Protein AF-A0A2E6HC69-F1 (afdb_monomer_lite)

Secondary structure (DSSP, 8-state):
--PPPSSS----GGGHHHHS-HHHHHHHHH-HHHHSTT-SPPPSSGGG--SS-GGGG-HHHHHHHHHHHHHTTTTSPPPTTTS-PPP-EE--SSS-EEEEEEETTTEEEEEEEE-TTSEEEEEETTTTEEEEEEES--EESHHHHS-SS-PPB--SSEEEEEPPPS-SEE---TTSPPP-S-EEEEEEEE-TT--EEEEEEETTEEEEEEEEEETTEEEEEEEEES--EEEEEEEEEES-EEEEGGGEEEETTS-EEE-TT-EEEEETTEEEEEEEEEE-SSSEEEEEEEEE-

Foldseek 3Di:
DPDADPDPGDDDCLCVLVPHDLVRQLVCLQPVCVVPPPDPRDRCQDVNWHPDCPPNRPSVVVSVVVSVCSVCVVPDDDPPPPDPPPFQFDAAAQFKDWDQAFAVQQGNRKTKIAHNQFWIWIHNQVQAGTFKIFGDTGWTCCQVPPDPPRDHTYGPGDLMDTFDTGHQKDDDDPQDPDDHDQKHWPAWDADPRRFIWTWIDGPPKTKTWGWDDDDQFIKIKMKIAADFDKMKGFTGKALDWDDDPQQWTQHPSRKIKRFNQWDWDDYPNIIIIMGMWGDDNDDMTMGMMTIHD

Sequence (293 aa):
GGHKSLGIQALDLASAPIRLRPEWFRDYLINPAAFRPGTRMPSFWPKDKAISPIFGRNTERQIDSLWVYLNELDQTRLPEGLEKKGGFELKPDKRPIVFRTFMEGAGTHAIAIGFPTGVHAAFDSEAVGWTTLWRSKFLDAESTWDDRFTPLTKPLGTDIIQLPAGPAVGRLQEGKPWPQGELQFQGYRLAKDGTPTLLYRHGKTDITDMLSPKDDGLWRRMEFSAGEGKLWVRLAVANEFLASEHGVWIGDNKLTLIAPTAHVRTLGGNAELVTPVELKATGNTVLEVKLSW

Radius of gyration: 28.58 Å; chains: 1; bounding box: 73×44×76 Å

Structure (mmCIF, N/CA/C/O backbone):
data_AF-A0A2E6HC69-F1
#
_entry.id   AF-A0A2E6HC69-F1
#
loop_
_atom_site.group_PDB
_atom_site.id
_atom_site.type_symbol
_atom_site.label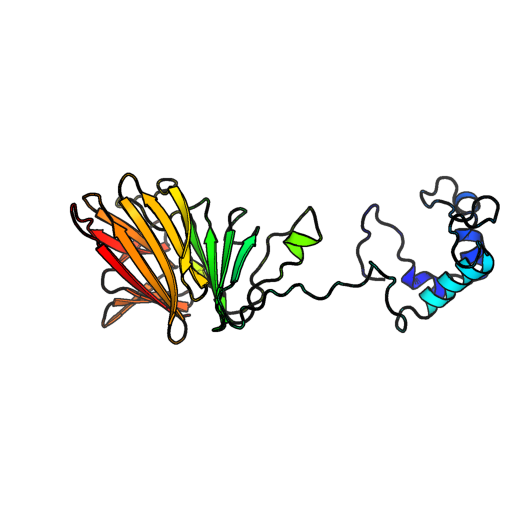_atom_id
_atom_site.label_alt_id
_atom_site.label_comp_id
_atom_site.label_asym_id
_atom_site.label_entity_id
_atom_site.label_seq_id
_atom_site.pdbx_PDB_ins_code
_atom_site.Cartn_x
_atom_site.Cartn_y
_atom_site.Cartn_z
_atom_site.occupancy
_atom_site.B_iso_or_equiv
_atom_site.auth_seq_id
_atom_site.auth_comp_id
_atom_site.auth_asym_id
_atom_site.auth_atom_id
_atom_site.pdbx_PDB_model_num
ATOM 1 N N . GLY A 1 1 ? 18.944 10.683 -31.521 1.00 57.25 1 GLY A N 1
ATOM 2 C CA . GLY A 1 1 ? 17.591 10.382 -31.985 1.00 57.25 1 GLY A CA 1
ATOM 3 C C . GLY A 1 1 ? 16.689 10.217 -30.792 1.00 57.25 1 GLY A C 1
ATOM 4 O O . GLY A 1 1 ? 16.411 9.095 -30.412 1.00 57.25 1 GLY A O 1
ATOM 5 N N . GLY A 1 2 ? 16.295 11.317 -30.146 1.00 67.81 2 GLY A N 1
ATOM 6 C CA . GLY A 1 2 ? 15.233 11.301 -29.124 1.00 67.81 2 GLY A CA 1
ATOM 7 C C . GLY A 1 2 ? 15.575 10.743 -27.730 1.00 67.81 2 GLY A C 1
ATOM 8 O O . GLY A 1 2 ? 14.758 10.885 -26.825 1.00 67.81 2 GLY A O 1
ATOM 9 N N . HIS A 1 3 ? 16.764 10.170 -27.509 1.00 66.88 3 HIS A N 1
ATOM 10 C CA . HIS A 1 3 ? 17.223 9.698 -26.192 1.00 66.88 3 HIS A CA 1
ATOM 11 C C . HIS A 1 3 ? 18.149 10.717 -25.510 1.00 66.88 3 HIS A C 1
ATOM 13 O O . HIS A 1 3 ? 18.979 11.350 -26.167 1.00 66.88 3 HIS A O 1
ATOM 19 N N . LYS A 1 4 ? 18.029 10.871 -24.182 1.00 63.50 4 LYS A N 1
ATOM 20 C CA . LYS A 1 4 ? 18.955 11.708 -23.403 1.00 63.50 4 LYS A CA 1
ATOM 21 C C . LYS A 1 4 ? 20.355 11.082 -23.395 1.00 63.50 4 LYS A C 1
ATOM 23 O O . LYS A 1 4 ? 20.494 9.871 -23.269 1.00 63.50 4 LYS A O 1
ATOM 28 N N . SER A 1 5 ? 21.382 11.924 -23.510 1.00 60.56 5 SER A N 1
ATOM 29 C CA . SER A 1 5 ? 22.780 11.512 -23.322 1.00 60.56 5 SER A CA 1
ATOM 30 C C . SER A 1 5 ? 22.980 10.982 -21.899 1.00 60.56 5 SER A C 1
ATOM 32 O O . SER A 1 5 ? 22.494 11.598 -20.953 1.00 60.56 5 SER A O 1
ATOM 34 N N . LEU A 1 6 ? 23.731 9.887 -21.742 1.00 58.69 6 LEU A N 1
ATOM 35 C CA . LEU A 1 6 ? 24.106 9.314 -20.437 1.00 58.69 6 LEU A CA 1
ATOM 36 C C . LEU A 1 6 ? 25.123 10.180 -19.663 1.00 58.69 6 LEU A C 1
ATOM 38 O O . LEU A 1 6 ? 25.489 9.862 -18.536 1.00 58.69 6 LEU A O 1
ATOM 42 N N . GLY A 1 7 ? 25.604 11.271 -20.261 1.00 63.59 7 GLY A N 1
ATOM 43 C CA . GLY A 1 7 ? 26.568 12.184 -19.656 1.00 63.59 7 GLY A CA 1
ATOM 44 C C . GLY A 1 7 ? 26.422 13.599 -20.204 1.00 63.59 7 GLY A C 1
ATOM 45 O O . GLY A 1 7 ? 25.317 14.125 -20.322 1.00 63.59 7 GLY A O 1
ATOM 46 N N . ILE A 1 8 ? 27.543 14.235 -20.558 1.00 63.66 8 ILE A N 1
ATOM 47 C CA . ILE A 1 8 ? 27.539 15.591 -21.122 1.00 63.66 8 ILE A CA 1
ATOM 48 C C . ILE A 1 8 ? 26.620 15.635 -22.352 1.00 63.66 8 ILE A C 1
ATOM 50 O O . ILE A 1 8 ? 26.657 14.753 -23.215 1.00 63.66 8 ILE A O 1
ATOM 54 N N . GLN A 1 9 ? 25.782 16.668 -22.419 1.00 64.00 9 GLN A N 1
ATOM 55 C CA . GLN A 1 9 ? 24.867 16.871 -23.532 1.00 64.00 9 GLN A CA 1
ATOM 56 C C . GLN A 1 9 ? 25.668 17.057 -24.827 1.00 64.00 9 GLN A C 1
ATOM 58 O O . GLN A 1 9 ? 26.480 17.975 -24.948 1.00 64.00 9 GLN A O 1
ATOM 63 N N . ALA A 1 10 ? 25.458 16.147 -25.773 1.00 68.62 10 ALA A N 1
ATOM 64 C CA . ALA A 1 10 ? 26.113 16.137 -27.072 1.00 68.62 10 ALA A CA 1
ATOM 65 C C . ALA A 1 10 ? 25.110 16.472 -28.183 1.00 68.62 10 ALA A C 1
ATOM 67 O O . ALA A 1 10 ? 23.898 16.515 -27.963 1.00 68.62 10 ALA A O 1
ATOM 68 N N . LEU A 1 11 ? 25.632 16.720 -29.384 1.00 75.94 11 LEU A N 1
ATOM 69 C CA . LEU A 1 11 ? 24.814 16.935 -30.570 1.00 75.94 11 LEU A CA 1
ATOM 70 C C . LEU A 1 11 ? 24.105 15.636 -30.974 1.00 75.94 11 LEU A C 1
ATOM 72 O O . LEU A 1 11 ? 24.722 14.572 -30.989 1.00 75.94 11 LEU A O 1
ATOM 76 N N . ASP A 1 12 ? 22.833 15.736 -31.355 1.00 81.56 12 ASP A N 1
ATOM 77 C CA . ASP A 1 12 ? 22.100 14.599 -31.903 1.00 81.56 12 ASP A CA 1
ATOM 78 C C . ASP A 1 12 ? 22.571 14.273 -33.333 1.00 81.56 12 ASP A C 1
ATOM 80 O O . ASP A 1 12 ? 22.281 15.003 -34.287 1.00 81.56 12 ASP A O 1
ATOM 84 N N . LEU A 1 13 ? 23.284 13.152 -33.476 1.00 85.31 13 LEU A N 1
ATOM 85 C CA . LEU A 1 13 ? 23.793 12.660 -34.758 1.00 85.31 13 LEU A CA 1
ATOM 86 C C . LEU A 1 13 ? 22.720 12.015 -35.647 1.00 85.31 13 LEU A C 1
ATOM 88 O O . LEU A 1 13 ? 22.992 11.791 -36.819 1.00 85.31 13 LEU A O 1
ATOM 92 N N . ALA A 1 14 ? 21.501 11.768 -35.156 1.00 84.81 14 ALA A N 1
ATOM 93 C CA . ALA A 1 14 ? 20.428 11.180 -35.969 1.00 84.81 14 ALA A CA 1
ATOM 94 C C . ALA A 1 14 ? 20.059 12.048 -37.184 1.00 84.81 14 ALA A C 1
ATOM 96 O O . ALA A 1 14 ? 19.648 11.541 -38.217 1.00 84.81 14 ALA A O 1
ATOM 97 N N . SER A 1 15 ? 20.252 13.365 -37.081 1.00 86.12 15 SER A N 1
ATOM 98 C CA . SER A 1 15 ? 20.013 14.298 -38.191 1.00 86.12 15 SER A CA 1
ATOM 99 C C . SER A 1 15 ? 21.235 14.517 -39.093 1.00 86.12 15 SER A C 1
ATOM 101 O O . SER A 1 15 ? 21.159 15.292 -40.047 1.00 86.12 15 SER A O 1
ATOM 103 N N . ALA A 1 16 ? 22.374 13.880 -38.795 1.00 89.88 16 ALA A N 1
ATOM 104 C CA . ALA A 1 16 ? 23.624 14.100 -39.516 1.00 89.88 16 ALA A CA 1
ATOM 105 C C . ALA A 1 16 ? 23.514 13.786 -41.019 1.00 89.88 16 ALA A C 1
ATOM 107 O O . ALA A 1 16 ? 23.928 14.649 -41.794 1.00 89.88 16 ALA A O 1
ATOM 108 N N . PRO A 1 17 ? 22.902 12.668 -41.464 1.00 89.94 17 PRO A N 1
ATOM 109 C CA . PRO A 1 17 ? 22.811 12.361 -42.894 1.00 89.94 17 PRO A CA 1
ATOM 110 C C . PRO A 1 17 ? 21.965 13.346 -43.703 1.00 89.94 17 PRO A C 1
ATOM 112 O O . PRO A 1 17 ? 22.211 13.554 -44.884 1.00 89.94 17 PRO A O 1
ATOM 115 N N . ILE A 1 18 ? 20.997 14.002 -43.058 1.00 88.69 18 ILE A N 1
ATOM 116 C CA . ILE A 1 18 ? 20.140 15.015 -43.692 1.00 88.69 18 ILE A CA 1
ATOM 117 C C . ILE A 1 18 ? 20.905 16.334 -43.879 1.00 88.69 18 ILE A C 1
ATOM 119 O O . ILE A 1 18 ? 20.622 17.114 -44.786 1.00 88.69 18 ILE A O 1
ATOM 123 N N . ARG A 1 19 ? 21.857 16.623 -42.987 1.00 89.88 19 ARG A N 1
ATOM 124 C CA . ARG A 1 19 ? 22.493 17.943 -42.868 1.00 89.88 19 ARG A CA 1
ATOM 125 C C . ARG A 1 19 ? 23.913 18.000 -43.408 1.00 89.88 19 ARG A C 1
ATOM 127 O O . ARG A 1 19 ? 24.415 19.093 -43.663 1.00 89.88 19 ARG A O 1
ATOM 134 N N . LEU A 1 20 ? 24.581 16.859 -43.493 1.00 92.56 20 LEU A N 1
ATOM 135 C CA . LEU A 1 20 ? 25.999 16.752 -43.797 1.00 92.56 20 LEU A CA 1
ATOM 136 C C . LEU A 1 20 ? 26.197 15.918 -45.057 1.00 92.56 20 LEU A C 1
ATOM 138 O O . LEU A 1 20 ? 25.374 15.080 -45.404 1.00 92.56 20 LEU A O 1
ATOM 142 N N . ARG A 1 21 ? 27.323 16.146 -45.730 1.00 93.50 21 ARG A N 1
ATOM 143 C CA . ARG A 1 21 ? 27.779 15.268 -46.808 1.00 93.50 21 ARG A CA 1
ATOM 144 C C . ARG A 1 21 ? 28.590 14.104 -46.217 1.00 93.50 21 ARG A C 1
ATOM 146 O O . ARG A 1 21 ? 29.287 14.346 -45.223 1.00 93.50 21 ARG A O 1
ATOM 153 N N . PRO A 1 22 ? 28.546 12.894 -46.805 1.00 92.69 22 PRO A N 1
ATOM 154 C CA . PRO A 1 22 ? 29.268 11.728 -46.290 1.00 92.69 22 PRO A CA 1
ATOM 155 C C . PRO A 1 22 ? 30.768 11.989 -46.087 1.00 92.69 22 PRO A C 1
ATOM 157 O O . PRO A 1 22 ? 31.336 11.612 -45.064 1.00 92.69 22 PRO A O 1
ATOM 160 N N . GLU A 1 23 ? 31.403 12.711 -47.014 1.00 93.44 23 GLU A N 1
ATOM 161 C CA . GLU A 1 23 ? 32.839 13.012 -46.964 1.00 93.44 23 GLU A CA 1
ATOM 162 C C . GLU A 1 23 ? 33.158 13.957 -45.802 1.00 93.44 23 GLU A C 1
ATOM 164 O O . GLU A 1 23 ? 34.114 13.751 -45.059 1.00 93.44 23 GLU A O 1
ATOM 169 N N . TRP A 1 24 ? 32.298 14.958 -45.585 1.00 92.81 24 TRP A N 1
ATOM 170 C CA . TRP A 1 24 ? 32.444 15.875 -44.456 1.00 92.81 24 TRP A CA 1
ATOM 171 C C . TRP A 1 24 ? 32.294 15.139 -43.123 1.00 92.81 24 TRP A C 1
ATOM 173 O O . TRP A 1 24 ? 33.052 15.391 -42.190 1.00 92.81 24 TRP A O 1
ATOM 183 N N . PHE A 1 25 ? 31.330 14.219 -43.028 1.00 92.50 25 PHE A N 1
ATOM 184 C CA . PHE A 1 25 ? 31.130 13.401 -41.835 1.00 92.50 25 PHE A CA 1
ATOM 185 C C . PHE A 1 25 ? 32.353 12.525 -41.542 1.00 92.50 25 PHE A C 1
ATOM 187 O O . PHE A 1 25 ? 32.832 12.518 -40.408 1.00 92.50 25 PHE A O 1
ATOM 194 N N . ARG A 1 26 ? 32.901 11.860 -42.567 1.00 92.44 26 ARG A N 1
ATOM 195 C CA . ARG A 1 26 ? 34.135 11.070 -42.473 1.00 92.44 26 ARG A CA 1
ATOM 196 C C . ARG A 1 26 ? 35.301 11.900 -41.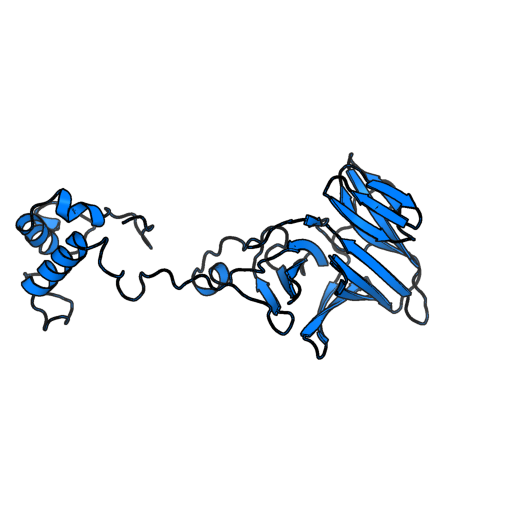950 1.00 92.44 26 ARG A C 1
ATOM 198 O O . ARG A 1 26 ? 35.893 11.545 -40.932 1.00 92.44 26 ARG A O 1
ATOM 205 N N . ASP A 1 27 ? 35.615 13.003 -42.619 1.00 91.75 27 ASP A N 1
ATOM 206 C CA . ASP A 1 27 ? 36.792 13.805 -42.284 1.00 91.75 27 ASP A CA 1
ATOM 207 C C . ASP A 1 27 ? 36.654 14.430 -40.888 1.00 91.75 27 ASP A C 1
ATOM 209 O O . ASP A 1 27 ? 37.617 14.469 -40.113 1.00 91.75 27 ASP A O 1
ATOM 213 N N . TYR A 1 28 ? 35.434 14.841 -40.520 1.00 90.62 28 TYR A N 1
ATOM 214 C CA . TYR A 1 28 ? 35.145 15.359 -39.189 1.00 90.62 28 TYR A CA 1
ATOM 215 C C . TYR A 1 28 ? 35.302 14.295 -38.094 1.00 90.62 28 TYR A C 1
ATOM 217 O O . TYR A 1 28 ? 35.863 14.605 -37.048 1.00 90.62 28 TYR A O 1
ATOM 225 N N . LEU A 1 29 ? 34.855 13.049 -38.306 1.00 90.38 29 LEU A N 1
ATOM 226 C CA . LEU A 1 29 ? 35.041 11.959 -37.334 1.00 90.38 29 LEU A CA 1
ATOM 227 C C . LEU A 1 29 ? 36.514 11.583 -37.139 1.00 90.38 29 LEU A C 1
ATOM 229 O O . LEU A 1 29 ? 36.927 11.262 -36.020 1.00 90.38 29 LEU A O 1
ATOM 233 N N . ILE A 1 30 ? 37.303 11.636 -38.213 1.00 91.62 30 ILE A N 1
ATOM 234 C CA . ILE A 1 30 ? 38.735 11.334 -38.180 1.00 91.62 30 ILE A CA 1
ATOM 235 C C . ILE A 1 30 ? 39.486 12.385 -37.361 1.00 91.62 30 ILE A C 1
ATOM 237 O O . ILE A 1 30 ? 40.248 12.036 -36.454 1.00 91.62 30 ILE A O 1
ATOM 241 N N . ASN A 1 31 ? 39.256 13.673 -37.629 1.00 90.56 31 ASN A N 1
ATOM 242 C CA . ASN A 1 31 ? 39.974 14.749 -36.950 1.00 90.56 31 ASN A CA 1
ATOM 243 C C . ASN A 1 31 ? 39.070 15.938 -36.576 1.00 90.56 31 ASN A C 1
ATOM 245 O O . ASN A 1 31 ? 39.182 17.015 -37.170 1.00 90.56 31 ASN A O 1
ATOM 249 N N . PRO A 1 32 ? 38.226 15.801 -35.534 1.00 90.06 32 PRO A N 1
ATOM 250 C CA . PRO A 1 32 ? 37.303 16.862 -35.131 1.00 90.06 32 PRO A CA 1
ATOM 251 C C . PRO A 1 32 ? 38.013 18.179 -34.778 1.00 90.06 32 PRO A C 1
ATOM 253 O O . PRO A 1 32 ? 37.508 19.265 -35.070 1.00 90.06 32 PRO A O 1
ATOM 256 N N . ALA A 1 33 ? 39.198 18.092 -34.163 1.00 89.50 33 ALA A N 1
ATOM 257 C CA . ALA A 1 33 ? 39.962 19.245 -33.691 1.00 89.50 33 ALA A CA 1
ATOM 258 C C . ALA A 1 33 ? 40.506 20.124 -34.830 1.00 89.50 33 ALA A C 1
ATOM 260 O O . ALA A 1 33 ? 40.660 21.327 -34.629 1.00 89.50 33 ALA A O 1
ATOM 261 N N . ALA A 1 34 ? 40.747 19.558 -36.020 1.00 89.62 34 ALA A N 1
ATOM 262 C CA . ALA A 1 34 ? 41.149 20.334 -37.195 1.00 89.62 34 ALA A CA 1
ATOM 263 C C . ALA A 1 34 ? 40.026 21.252 -37.702 1.00 89.62 34 ALA A C 1
ATOM 265 O O . ALA A 1 34 ? 40.294 22.358 -38.162 1.00 89.62 34 ALA A O 1
ATOM 266 N N . PHE A 1 35 ? 38.769 20.820 -37.580 1.00 88.94 35 PHE A N 1
ATOM 267 C CA . PHE A 1 35 ? 37.606 21.618 -37.976 1.00 88.94 35 PHE A CA 1
ATOM 268 C C . PHE A 1 35 ? 37.121 22.540 -36.855 1.00 88.94 35 PHE A C 1
ATOM 270 O O . PHE A 1 35 ? 36.573 23.610 -37.122 1.00 88.94 35 PHE A O 1
ATOM 277 N N . ARG A 1 36 ? 37.276 22.118 -35.594 1.00 87.31 36 ARG A N 1
ATOM 278 C CA . ARG A 1 36 ? 36.860 22.870 -34.403 1.00 87.31 36 ARG A CA 1
ATOM 279 C C . ARG A 1 36 ? 37.917 22.765 -33.298 1.00 87.31 36 ARG A C 1
ATOM 281 O O . ARG A 1 36 ? 37.809 21.887 -32.436 1.00 87.31 36 ARG A O 1
ATOM 288 N N . PRO A 1 37 ? 38.917 23.665 -33.283 1.00 89.75 37 PRO A N 1
ATOM 289 C CA . PRO A 1 37 ? 39.922 23.706 -32.226 1.00 89.75 37 PRO A CA 1
ATOM 290 C C . PRO A 1 37 ? 39.277 23.828 -30.837 1.00 89.75 37 PRO A C 1
ATOM 292 O O . PRO A 1 37 ? 38.374 24.637 -30.633 1.00 89.75 37 PRO A O 1
ATOM 295 N N . GLY A 1 38 ? 39.713 23.001 -29.881 1.00 85.44 38 GLY A N 1
ATOM 296 C CA . GLY A 1 38 ? 39.158 22.974 -28.519 1.00 85.44 38 GLY A CA 1
ATOM 297 C C . GLY A 1 38 ? 37.832 22.215 -28.365 1.00 85.44 38 GLY A C 1
ATOM 298 O O . GLY A 1 38 ? 37.228 22.251 -27.292 1.00 85.44 38 GLY A O 1
ATOM 299 N N . THR A 1 39 ? 37.366 21.515 -29.407 1.00 85.62 39 THR A N 1
ATOM 300 C CA . THR A 1 39 ? 36.193 20.637 -29.297 1.00 85.62 39 THR A CA 1
ATOM 301 C C . THR A 1 39 ? 36.406 19.538 -28.255 1.00 85.62 39 THR A C 1
ATOM 303 O O . THR A 1 39 ? 37.481 18.951 -28.148 1.00 85.62 39 THR A O 1
ATOM 306 N N . ARG A 1 40 ? 35.348 19.226 -27.498 1.00 83.75 40 ARG A N 1
ATOM 307 C CA . ARG A 1 40 ? 35.332 18.095 -26.554 1.00 83.75 40 ARG A CA 1
ATOM 308 C C . ARG A 1 40 ? 35.154 16.746 -27.246 1.00 83.75 40 ARG A C 1
ATOM 310 O O . ARG A 1 40 ? 35.274 15.719 -26.590 1.00 83.75 40 ARG A O 1
ATOM 317 N N . MET A 1 41 ? 34.817 16.743 -28.536 1.00 85.25 41 MET A N 1
ATOM 318 C CA . MET A 1 41 ? 34.658 15.513 -29.299 1.00 85.25 41 MET A CA 1
ATOM 319 C C . MET A 1 41 ? 36.029 14.858 -29.516 1.00 85.25 41 MET A C 1
ATOM 321 O O . MET A 1 41 ? 36.875 15.456 -30.185 1.00 85.25 41 MET A O 1
ATOM 325 N N . PRO A 1 42 ? 36.271 13.654 -28.971 1.00 83.81 42 PRO A N 1
ATOM 326 C CA . PRO A 1 42 ? 37.532 12.962 -29.177 1.00 83.81 42 PRO A CA 1
ATOM 327 C C . PRO A 1 42 ? 37.622 12.420 -30.609 1.00 83.81 42 PRO A C 1
ATOM 329 O O . PRO A 1 42 ? 36.609 12.113 -31.239 1.00 83.81 42 PRO A O 1
ATOM 332 N N . SER A 1 43 ? 38.847 12.254 -31.106 1.00 85.56 43 SER A N 1
ATOM 333 C CA . SER A 1 43 ? 39.094 11.447 -32.302 1.00 85.56 43 SER A CA 1
ATOM 334 C C . SER A 1 43 ? 3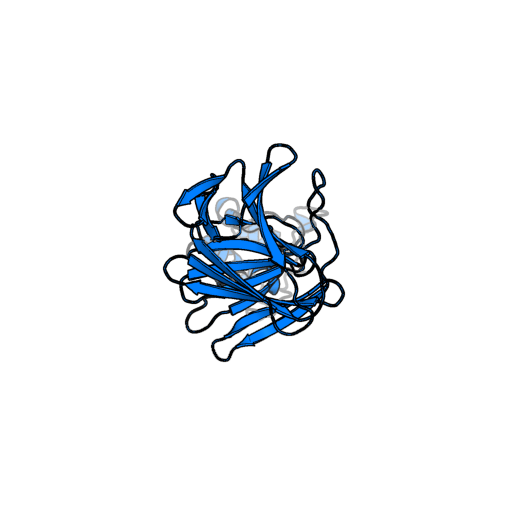9.161 9.972 -31.904 1.00 85.56 43 SER A C 1
ATOM 336 O O . SER A 1 43 ? 40.011 9.578 -31.104 1.00 85.56 43 SER A O 1
ATOM 338 N N . PHE A 1 44 ? 38.275 9.154 -32.476 1.00 87.25 44 PHE A N 1
ATOM 339 C CA . PHE A 1 44 ? 38.322 7.691 -32.350 1.00 87.25 44 PHE A CA 1
ATOM 340 C C . PHE A 1 44 ? 39.171 7.022 -33.449 1.00 87.25 44 PHE A C 1
ATOM 342 O O . PHE A 1 44 ? 39.368 5.803 -33.425 1.00 87.25 44 PHE A O 1
ATOM 349 N N . TRP A 1 45 ? 39.714 7.830 -34.369 1.00 91.75 45 TRP A N 1
ATOM 350 C CA . TRP A 1 45 ? 40.621 7.422 -35.445 1.00 91.75 45 TRP A CA 1
ATOM 351 C C . TRP A 1 45 ? 41.909 8.267 -35.453 1.00 91.75 45 TRP A C 1
ATOM 353 O O . TRP A 1 45 ? 42.224 8.909 -36.458 1.00 91.75 45 TRP A O 1
ATOM 363 N N . PRO A 1 46 ? 42.672 8.321 -34.344 1.00 83.56 46 PRO A N 1
ATOM 364 C CA . PRO A 1 46 ? 43.887 9.120 -34.280 1.00 83.56 46 PRO A CA 1
ATOM 365 C C . PRO A 1 46 ? 44.889 8.649 -35.340 1.00 83.56 46 PRO A C 1
ATOM 367 O O . PRO A 1 46 ? 45.156 7.453 -35.469 1.00 83.56 46 PRO A O 1
ATOM 370 N N . LYS A 1 47 ? 45.478 9.599 -36.080 1.00 82.44 47 LYS A N 1
ATOM 371 C CA . LYS A 1 47 ? 46.384 9.316 -37.212 1.00 82.44 47 LYS A CA 1
ATOM 372 C C . LYS A 1 47 ? 45.741 8.392 -38.263 1.00 82.44 47 LYS A C 1
ATOM 374 O O . LYS A 1 47 ? 46.389 7.456 -38.731 1.00 82.44 47 LYS A O 1
ATOM 379 N N . ASP A 1 48 ? 44.458 8.614 -38.551 1.00 80.31 48 ASP A N 1
ATOM 380 C CA . ASP A 1 48 ? 43.643 7.885 -39.536 1.00 80.31 48 ASP A CA 1
ATOM 381 C C . ASP A 1 48 ? 43.443 6.388 -39.234 1.00 80.31 48 ASP A C 1
ATOM 383 O O . ASP A 1 48 ? 43.040 5.606 -40.100 1.00 80.31 48 ASP A O 1
ATOM 387 N N . LYS A 1 49 ? 43.701 5.960 -37.990 1.00 84.94 49 LYS A N 1
ATOM 388 C CA . LYS A 1 49 ? 43.627 4.552 -37.576 1.00 84.94 49 LYS A CA 1
ATOM 389 C C . LYS A 1 49 ? 42.583 4.324 -36.500 1.00 84.94 49 LYS A C 1
ATOM 391 O O . LYS A 1 49 ? 42.661 4.902 -35.421 1.00 84.94 49 LYS A O 1
ATOM 396 N N . ALA A 1 50 ? 41.669 3.396 -36.763 1.00 89.12 50 ALA A N 1
ATOM 397 C CA . ALA A 1 50 ? 40.649 2.975 -35.815 1.00 89.12 50 ALA A CA 1
ATOM 398 C C . ALA A 1 50 ? 41.231 2.454 -34.491 1.00 89.12 50 ALA A C 1
ATOM 400 O O . ALA A 1 50 ? 42.026 1.502 -34.463 1.00 89.12 50 ALA A O 1
ATOM 401 N N . ILE A 1 51 ? 40.767 3.024 -33.373 1.00 89.06 51 ILE A N 1
ATOM 402 C CA . ILE A 1 51 ? 41.047 2.486 -32.033 1.00 89.06 51 ILE A CA 1
ATOM 403 C C . ILE A 1 51 ? 40.333 1.140 -31.845 1.00 89.06 51 ILE A C 1
ATOM 405 O O . ILE A 1 51 ? 40.934 0.199 -31.317 1.00 89.06 51 ILE A O 1
ATOM 409 N N . SER A 1 52 ? 39.085 1.036 -32.315 1.00 86.00 52 SER A N 1
ATOM 410 C CA . SER A 1 52 ? 38.257 -0.171 -32.211 1.00 86.00 52 SER A CA 1
ATOM 411 C C . SER A 1 52 ? 38.747 -1.292 -33.142 1.00 86.00 52 SER A C 1
ATOM 413 O O . SER A 1 52 ? 39.036 -1.018 -34.312 1.00 86.00 52 SER A O 1
ATOM 415 N N . PRO A 1 53 ? 38.807 -2.558 -32.677 1.00 89.75 53 PRO A N 1
ATOM 416 C CA . PRO A 1 53 ? 39.229 -3.697 -33.495 1.00 89.75 53 PRO A CA 1
ATOM 417 C C . PRO A 1 53 ? 38.172 -4.171 -34.508 1.00 89.75 53 PRO A C 1
ATOM 419 O O . PRO A 1 53 ? 38.486 -5.011 -35.351 1.00 89.75 53 PRO A O 1
ATOM 422 N N . ILE A 1 54 ? 36.939 -3.651 -34.449 1.00 87.44 54 ILE A N 1
ATOM 423 C CA . ILE A 1 54 ? 35.829 -4.029 -35.341 1.00 87.44 54 ILE A CA 1
ATOM 424 C C . ILE A 1 54 ? 36.246 -3.879 -36.816 1.00 87.44 54 ILE A C 1
ATOM 426 O O . ILE A 1 54 ? 37.017 -2.985 -37.165 1.00 87.44 54 ILE A O 1
ATOM 430 N N . PHE A 1 55 ? 35.787 -4.780 -37.689 1.00 89.62 55 PHE A N 1
ATOM 431 C CA . PHE A 1 55 ? 36.206 -4.842 -39.100 1.00 89.62 55 PHE A CA 1
ATOM 432 C C . PHE A 1 55 ? 37.732 -4.876 -39.305 1.00 89.62 55 PHE A C 1
ATOM 434 O O . PHE A 1 55 ? 38.242 -4.347 -40.291 1.00 89.62 55 PHE A O 1
ATOM 441 N N . GLY A 1 56 ? 38.484 -5.457 -38.363 1.00 89.31 56 GLY A N 1
ATOM 442 C CA . GLY A 1 56 ? 39.943 -5.535 -38.453 1.00 89.31 56 GLY A CA 1
ATOM 443 C C . GLY A 1 56 ? 40.631 -4.167 -38.419 1.00 89.31 56 GLY A C 1
ATOM 444 O O . GLY A 1 56 ? 41.661 -3.996 -39.063 1.00 89.31 56 GLY A O 1
ATOM 445 N N . ARG A 1 57 ? 40.062 -3.189 -37.695 1.00 88.44 57 ARG A N 1
ATOM 446 C CA . ARG A 1 57 ? 40.524 -1.784 -37.640 1.00 88.44 57 ARG A CA 1
ATOM 447 C C . ARG A 1 57 ? 40.443 -1.031 -38.976 1.00 88.44 57 ARG A C 1
ATOM 449 O O . ARG A 1 57 ? 41.159 -0.050 -39.171 1.00 88.44 57 ARG A O 1
ATOM 456 N N . ASN A 1 58 ? 39.583 -1.461 -39.897 1.00 92.00 58 ASN A N 1
ATOM 457 C CA . ASN A 1 58 ? 39.372 -0.743 -41.149 1.00 92.00 58 ASN A CA 1
ATOM 458 C C . ASN A 1 58 ? 38.597 0.566 -40.894 1.00 92.00 58 ASN A C 1
ATOM 460 O O . ASN A 1 58 ? 37.394 0.538 -40.636 1.00 92.00 58 ASN A O 1
ATOM 464 N N . THR A 1 59 ? 39.303 1.699 -40.957 1.00 90.06 59 THR A N 1
ATOM 465 C CA . THR A 1 59 ? 38.755 3.043 -40.709 1.00 90.06 59 THR A CA 1
ATOM 466 C C . THR A 1 59 ? 37.573 3.366 -41.621 1.00 90.06 59 THR A C 1
ATOM 468 O O . THR A 1 59 ? 36.524 3.768 -41.125 1.00 90.06 59 THR A O 1
ATOM 471 N N . GLU A 1 60 ? 37.717 3.149 -42.929 1.00 90.88 60 GLU A N 1
ATOM 472 C CA . GLU A 1 60 ? 36.681 3.480 -43.915 1.00 90.88 60 GLU A CA 1
ATOM 473 C C . GLU A 1 60 ? 35.415 2.668 -43.665 1.00 90.88 60 GLU A C 1
ATOM 475 O O . GLU A 1 60 ? 34.359 3.241 -43.430 1.00 90.88 60 GLU A O 1
ATOM 480 N N . ARG A 1 61 ? 35.534 1.341 -43.539 1.00 91.94 61 ARG A N 1
ATOM 481 C CA . ARG A 1 61 ? 34.380 0.473 -43.263 1.00 91.94 61 ARG A CA 1
ATOM 482 C C . ARG A 1 61 ? 33.678 0.808 -41.953 1.00 91.94 61 ARG A C 1
ATOM 484 O O . ARG A 1 61 ? 32.459 0.687 -41.883 1.00 91.94 61 ARG A O 1
ATOM 491 N N . GLN A 1 62 ? 34.413 1.194 -40.909 1.00 92.88 62 GLN A N 1
ATOM 492 C CA . GLN A 1 62 ? 33.801 1.600 -39.642 1.00 92.88 62 GLN A CA 1
ATOM 493 C C . GLN A 1 62 ? 32.990 2.891 -39.797 1.00 92.88 62 GLN A C 1
ATOM 495 O O . GLN A 1 62 ? 31.856 2.949 -39.328 1.00 92.88 62 GLN A O 1
ATOM 500 N N . ILE A 1 63 ? 33.554 3.903 -40.458 1.00 93.00 63 ILE A N 1
ATOM 501 C CA . ILE A 1 63 ? 32.885 5.189 -40.684 1.00 93.00 63 ILE A CA 1
ATOM 502 C C . ILE A 1 63 ? 31.685 5.019 -41.620 1.00 93.00 63 ILE A C 1
ATOM 504 O O . ILE A 1 63 ? 30.605 5.517 -41.310 1.00 93.00 63 ILE A O 1
ATOM 508 N N . ASP A 1 64 ? 31.842 4.261 -42.704 1.00 92.69 64 ASP A N 1
ATOM 509 C CA . ASP A 1 64 ? 30.762 3.961 -43.644 1.00 92.69 64 ASP A CA 1
ATOM 510 C C . ASP A 1 64 ? 29.628 3.203 -42.952 1.00 92.69 64 ASP A C 1
ATOM 512 O O . ASP A 1 64 ? 28.461 3.515 -43.162 1.00 92.69 64 ASP A O 1
ATOM 516 N N . SER A 1 65 ? 29.948 2.264 -42.053 1.00 90.62 65 SER A N 1
ATOM 517 C CA . SER A 1 65 ? 28.930 1.551 -41.270 1.00 90.62 65 SER A CA 1
ATOM 518 C C . SER A 1 65 ? 28.149 2.491 -40.351 1.00 90.62 65 SER A C 1
ATOM 520 O O . SER A 1 65 ? 26.936 2.348 -40.226 1.00 90.62 65 SER A O 1
ATOM 522 N N . LEU A 1 66 ? 28.813 3.474 -39.730 1.00 91.00 66 LEU A N 1
ATOM 523 C CA . LEU A 1 66 ? 28.132 4.508 -38.942 1.00 91.00 66 LEU A CA 1
ATOM 524 C C . LEU A 1 66 ? 27.250 5.392 -39.828 1.00 91.00 66 LEU A C 1
ATOM 526 O O . LEU A 1 66 ? 26.140 5.739 -39.431 1.00 91.00 66 LEU A O 1
ATOM 530 N N . TRP A 1 67 ? 27.727 5.747 -41.022 1.00 92.81 67 TRP A N 1
ATOM 531 C CA . TRP A 1 67 ? 26.967 6.544 -41.978 1.00 92.81 67 TRP A CA 1
ATOM 532 C C . TRP A 1 67 ? 25.712 5.812 -42.460 1.00 92.81 67 TRP A C 1
ATOM 534 O O . TRP A 1 67 ? 24.622 6.379 -42.406 1.00 92.81 67 TRP A O 1
ATOM 544 N N . VAL A 1 68 ? 25.844 4.551 -42.879 1.00 91.31 68 VAL A N 1
ATOM 545 C CA . VAL A 1 68 ? 24.721 3.695 -43.292 1.00 91.31 68 VAL A CA 1
ATOM 546 C C . VAL A 1 68 ? 23.731 3.529 -42.143 1.00 91.31 68 VAL A C 1
ATOM 548 O O . VAL A 1 68 ? 22.548 3.795 -42.324 1.00 91.31 68 VAL A O 1
ATOM 551 N N . TYR A 1 69 ? 24.216 3.215 -40.938 1.00 89.25 69 TYR A N 1
ATOM 552 C CA . TYR A 1 69 ? 23.369 3.084 -39.752 1.00 89.25 69 TYR A CA 1
ATOM 553 C C . TYR A 1 69 ? 22.546 4.352 -39.473 1.00 89.25 69 TYR A C 1
ATOM 555 O O . TYR A 1 69 ? 21.353 4.270 -39.203 1.00 89.25 69 TYR A O 1
ATOM 563 N N . LEU A 1 70 ? 23.152 5.542 -39.566 1.00 89.56 70 LEU A N 1
ATOM 564 C CA . LEU A 1 70 ? 22.422 6.796 -39.361 1.00 89.56 70 LEU A CA 1
ATOM 565 C C . LEU A 1 70 ? 21.427 7.098 -40.495 1.00 89.56 70 LEU A C 1
ATOM 567 O O . LEU A 1 70 ? 20.404 7.722 -40.228 1.00 89.56 70 LEU A O 1
ATOM 571 N N . ASN A 1 71 ? 21.706 6.689 -41.739 1.00 89.31 71 ASN A N 1
ATOM 572 C CA . ASN A 1 71 ? 20.770 6.844 -42.865 1.00 89.31 71 ASN A CA 1
ATOM 573 C C . ASN A 1 71 ? 19.556 5.918 -42.746 1.00 89.31 71 ASN A C 1
ATOM 575 O O . ASN A 1 71 ? 18.458 6.282 -43.155 1.00 89.31 71 ASN A O 1
ATOM 579 N N . GLU A 1 72 ? 19.753 4.734 -42.175 1.00 86.06 72 GLU A N 1
ATOM 580 C CA . GLU A 1 72 ? 18.721 3.712 -42.014 1.00 86.06 72 GLU A CA 1
ATOM 581 C C . GLU A 1 72 ? 18.176 3.672 -40.581 1.00 86.06 72 GLU A C 1
ATOM 583 O O . GLU A 1 72 ? 17.613 2.663 -40.160 1.00 86.06 72 GLU A O 1
ATOM 588 N N . LEU A 1 73 ? 18.336 4.751 -39.806 1.00 78.50 73 LEU A N 1
ATOM 589 C CA . LEU A 1 73 ? 18.045 4.763 -38.367 1.00 78.50 73 LEU A CA 1
ATOM 590 C C . LEU A 1 73 ? 16.593 4.362 -38.042 1.00 78.50 73 LEU A C 1
ATOM 592 O O . LEU A 1 73 ? 16.356 3.700 -37.037 1.00 78.50 73 LEU A O 1
ATOM 596 N N . ASP A 1 74 ? 15.633 4.710 -38.906 1.00 74.25 74 ASP A N 1
ATOM 597 C CA . ASP A 1 74 ? 14.211 4.363 -38.737 1.00 74.25 74 ASP A CA 1
ATOM 598 C C . ASP A 1 74 ? 13.896 2.894 -39.084 1.00 74.25 74 ASP A C 1
ATOM 600 O O . ASP A 1 74 ? 12.822 2.386 -38.764 1.00 74.25 74 ASP A O 1
ATOM 604 N N . GLN A 1 75 ? 14.822 2.208 -39.757 1.00 68.25 75 GLN A N 1
ATOM 605 C CA . GLN A 1 75 ? 14.677 0.835 -40.256 1.00 68.25 75 GLN A CA 1
ATOM 606 C C . GLN A 1 75 ? 15.658 -0.143 -39.595 1.00 68.25 75 GLN A C 1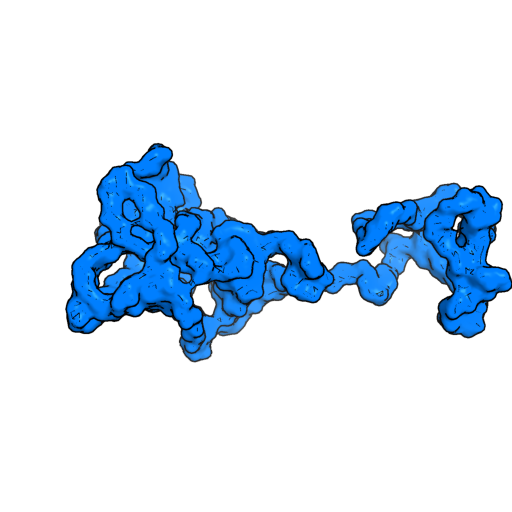
ATOM 608 O O . GLN A 1 75 ? 15.580 -1.351 -39.821 1.00 68.25 75 GLN A O 1
ATOM 613 N N . THR A 1 76 ? 16.570 0.359 -38.761 1.00 66.12 76 THR A N 1
ATOM 614 C CA . THR A 1 76 ? 17.601 -0.425 -38.084 1.00 66.12 76 THR A CA 1
ATOM 615 C C . THR A 1 76 ? 17.359 -0.466 -36.583 1.00 66.12 76 THR A C 1
ATOM 617 O O . THR A 1 76 ? 16.854 0.464 -35.958 1.00 66.12 76 THR A O 1
ATOM 620 N N . ARG A 1 77 ? 17.696 -1.608 -35.984 1.00 64.94 77 ARG A N 1
ATOM 621 C CA . ARG A 1 77 ? 17.594 -1.803 -34.539 1.00 64.94 77 ARG A CA 1
ATOM 622 C C . ARG A 1 77 ? 18.683 -0.980 -33.848 1.00 64.94 77 ARG A C 1
ATOM 624 O O . ARG A 1 77 ? 19.801 -0.901 -34.356 1.00 64.94 77 ARG A O 1
ATOM 631 N N . LEU A 1 78 ? 18.368 -0.396 -32.689 1.00 72.12 78 LEU A N 1
ATOM 632 C CA . LEU A 1 78 ? 19.377 0.283 -31.872 1.00 72.12 78 LEU A CA 1
ATOM 633 C C . LEU A 1 78 ? 20.523 -0.691 -31.526 1.00 72.12 78 LEU A C 1
ATOM 635 O O . LEU A 1 78 ? 20.272 -1.890 -31.396 1.00 72.12 78 LEU A O 1
ATOM 639 N N . PRO A 1 79 ? 21.771 -0.209 -31.364 1.00 71.88 79 PRO A N 1
ATOM 640 C CA . PRO A 1 79 ? 22.889 -1.055 -30.988 1.00 71.88 79 PRO A CA 1
ATOM 641 C C . PRO A 1 79 ? 22.623 -1.766 -29.666 1.00 71.88 79 PRO A C 1
ATOM 643 O O . PRO A 1 79 ? 21.922 -1.249 -28.789 1.00 71.88 79 PRO A O 1
ATOM 646 N N . GLU A 1 80 ? 23.246 -2.929 -29.505 1.00 60.72 80 GLU A N 1
ATOM 647 C CA . GLU A 1 80 ? 23.197 -3.686 -28.260 1.00 60.72 80 GLU A CA 1
ATOM 648 C C . GLU A 1 80 ? 23.567 -2.786 -27.064 1.00 60.72 80 GLU A C 1
ATOM 650 O O . GLU A 1 80 ? 24.574 -2.076 -27.084 1.00 60.72 80 GLU A O 1
ATOM 655 N N . GLY A 1 81 ? 22.709 -2.772 -26.039 1.00 60.22 81 GLY A N 1
ATOM 656 C CA . GLY A 1 81 ? 22.851 -1.913 -24.856 1.00 60.22 81 GLY A CA 1
ATOM 657 C C . GLY A 1 81 ? 22.208 -0.520 -24.951 1.00 60.22 81 GLY A C 1
ATOM 658 O O . GLY A 1 81 ? 22.129 0.154 -23.928 1.00 60.22 81 GLY A O 1
ATOM 659 N N . LEU A 1 82 ? 21.719 -0.093 -26.124 1.00 65.06 82 LEU A N 1
ATOM 660 C CA . LEU A 1 82 ? 20.948 1.153 -26.304 1.00 65.06 82 LEU A CA 1
ATOM 661 C C . LEU A 1 82 ? 19.448 0.927 -26.518 1.00 65.06 82 LEU A C 1
ATOM 663 O O . LEU A 1 82 ? 18.667 1.879 -26.525 1.00 65.06 82 LEU A O 1
ATOM 667 N N . GLU A 1 83 ? 19.029 -0.321 -26.688 1.00 58.44 83 GLU A N 1
ATOM 668 C CA . GLU A 1 83 ? 17.616 -0.674 -26.699 1.00 58.44 83 GLU A CA 1
ATOM 669 C C . GLU A 1 83 ? 16.982 -0.424 -25.330 1.00 58.44 83 GLU A C 1
ATOM 671 O O . GLU A 1 83 ? 17.580 -0.727 -24.295 1.00 58.44 83 GLU A O 1
ATOM 676 N N . LYS A 1 84 ? 15.731 0.059 -25.315 1.00 55.69 84 LYS A N 1
ATOM 677 C CA . LYS A 1 84 ? 14.897 -0.057 -24.116 1.00 55.69 84 LYS A CA 1
ATOM 678 C C . LYS A 1 84 ? 14.764 -1.546 -23.819 1.00 55.69 84 LYS A C 1
ATOM 680 O O . LYS A 1 84 ? 14.056 -2.250 -24.541 1.00 55.69 84 LYS A O 1
ATOM 685 N N . LYS A 1 85 ? 15.437 -2.031 -22.776 1.00 50.97 85 LYS A N 1
ATOM 686 C CA . LYS A 1 85 ? 15.070 -3.312 -22.172 1.00 50.97 85 LYS A CA 1
ATOM 687 C C . LYS A 1 85 ? 13.591 -3.152 -21.810 1.00 50.97 85 LYS A C 1
ATOM 689 O O . LYS A 1 85 ? 13.249 -2.192 -21.133 1.00 50.97 85 LYS A O 1
ATOM 694 N N . GLY A 1 86 ? 12.704 -3.953 -22.404 1.00 52.16 86 GLY A N 1
ATOM 695 C CA . GLY A 1 86 ? 11.256 -3.780 -22.235 1.00 52.16 86 GLY A CA 1
ATOM 696 C C . GLY A 1 86 ? 10.870 -3.649 -20.757 1.00 52.16 86 GLY A C 1
ATOM 697 O O . GLY A 1 86 ? 11.573 -4.192 -19.910 1.00 52.16 86 GLY A O 1
ATOM 698 N N . GLY A 1 87 ? 9.780 -2.926 -20.464 1.00 58.91 87 GLY A N 1
ATOM 699 C CA . GLY A 1 87 ? 9.371 -2.622 -19.086 1.00 58.91 87 GLY A CA 1
ATOM 700 C C . GLY A 1 87 ? 9.424 -3.862 -18.196 1.00 58.91 87 GLY A C 1
ATOM 701 O O . GLY A 1 87 ? 8.874 -4.912 -18.555 1.00 58.91 87 GLY A O 1
ATOM 702 N N . PHE A 1 88 ? 10.107 -3.759 -17.056 1.00 70.56 88 PHE A N 1
ATOM 703 C CA . PHE A 1 88 ? 10.240 -4.843 -16.086 1.00 70.56 88 PHE A CA 1
ATOM 704 C C . PHE A 1 88 ? 8.975 -4.901 -15.227 1.00 70.56 88 PHE A C 1
ATOM 706 O O . PHE A 1 88 ? 9.020 -4.845 -13.997 1.00 70.56 88 PHE A O 1
ATOM 713 N N . GLU A 1 89 ? 7.823 -4.998 -15.895 1.00 83.06 89 GLU A N 1
ATOM 714 C CA . GLU A 1 89 ? 6.525 -5.087 -15.248 1.00 83.06 89 GLU A CA 1
ATOM 715 C C . GLU A 1 89 ? 6.488 -6.347 -14.380 1.00 83.06 89 GLU A C 1
ATOM 717 O O . GLU A 1 89 ? 6.500 -7.482 -14.867 1.00 83.06 89 GLU A O 1
ATOM 722 N N . LEU A 1 90 ? 6.416 -6.138 -13.071 1.00 86.81 90 LEU A N 1
ATOM 723 C CA . LEU A 1 90 ? 6.163 -7.192 -12.111 1.00 86.81 90 LEU A CA 1
ATOM 724 C C . LEU A 1 90 ? 4.692 -7.579 -12.231 1.00 86.81 90 LEU A C 1
ATOM 726 O O . LEU A 1 90 ? 3.814 -6.781 -11.917 1.00 86.81 90 LEU A O 1
ATOM 730 N N . LYS A 1 91 ? 4.417 -8.807 -12.674 1.00 92.00 91 LYS A N 1
ATOM 731 C CA . LYS A 1 91 ? 3.054 -9.321 -12.869 1.00 92.00 91 LYS A CA 1
ATOM 732 C C . LYS A 1 91 ? 2.729 -10.387 -11.824 1.00 92.00 91 LYS A C 1
ATOM 734 O O . LYS A 1 91 ? 3.238 -11.506 -11.932 1.00 92.00 91 LYS A O 1
ATOM 739 N N . PRO A 1 92 ? 1.901 -10.079 -10.812 1.00 92.62 92 PRO A N 1
ATOM 740 C CA . PRO A 1 92 ? 1.362 -11.097 -9.923 1.00 92.62 92 PRO A CA 1
ATOM 741 C C . PRO A 1 92 ? 0.421 -12.006 -10.723 1.00 92.62 92 PRO A C 1
ATOM 743 O O . PRO A 1 92 ? -0.662 -11.583 -11.100 1.00 92.62 92 PRO A O 1
ATOM 746 N N . ASP A 1 93 ? 0.853 -13.228 -11.031 1.00 90.25 93 ASP A N 1
ATOM 747 C CA . ASP A 1 93 ? 0.053 -14.196 -11.802 1.00 90.25 93 ASP A CA 1
ATOM 748 C C . ASP A 1 93 ? -0.531 -15.278 -10.885 1.00 90.25 93 ASP A C 1
ATOM 750 O O . ASP A 1 93 ? -1.728 -15.339 -10.643 1.00 90.25 93 ASP A O 1
ATOM 754 N N . LYS A 1 94 ? 0.323 -16.110 -10.281 1.00 92.88 94 LYS A N 1
ATOM 755 C CA . LYS A 1 94 ? -0.135 -17.251 -9.460 1.00 92.88 94 LYS A CA 1
ATOM 756 C C . LYS A 1 94 ? -0.151 -16.987 -7.961 1.00 92.88 94 LYS A C 1
ATOM 758 O O . LYS A 1 94 ? -0.810 -17.704 -7.218 1.00 92.88 94 LYS A O 1
ATOM 763 N N . ARG A 1 95 ? 0.636 -16.016 -7.505 1.00 94.81 95 ARG A N 1
ATOM 764 C CA . ARG A 1 95 ? 0.828 -15.698 -6.088 1.00 94.81 95 ARG A CA 1
ATOM 765 C C . ARG A 1 95 ? 1.099 -14.209 -5.912 1.00 94.81 95 ARG A C 1
ATOM 767 O O . ARG A 1 95 ? 1.575 -13.585 -6.866 1.00 94.81 95 ARG A O 1
ATOM 774 N N . PRO A 1 96 ? 0.855 -13.650 -4.717 1.00 97.69 96 PRO A N 1
ATOM 775 C CA . PRO A 1 96 ? 1.218 -12.276 -4.435 1.00 97.69 96 PRO A CA 1
ATOM 776 C C . PRO A 1 96 ? 2.719 -12.031 -4.625 1.00 97.69 96 PRO A C 1
ATOM 778 O O . PRO A 1 96 ? 3.553 -12.893 -4.328 1.00 97.69 96 PRO A O 1
ATOM 781 N N . ILE A 1 97 ? 3.060 -10.842 -5.114 1.00 97.25 97 ILE A N 1
ATOM 782 C CA . ILE A 1 97 ? 4.430 -10.330 -5.161 1.00 97.25 97 ILE A CA 1
ATOM 783 C C . ILE A 1 97 ? 4.585 -9.317 -4.033 1.00 97.25 97 ILE A C 1
ATOM 785 O O . ILE A 1 97 ? 3.784 -8.395 -3.919 1.00 97.25 97 ILE A O 1
ATOM 789 N N . VAL A 1 98 ? 5.641 -9.466 -3.235 1.00 97.56 98 VAL A N 1
ATOM 790 C CA . VAL A 1 98 ? 6.088 -8.449 -2.277 1.00 97.56 98 VAL A CA 1
ATOM 791 C C . VAL A 1 98 ? 7.352 -7.812 -2.836 1.00 97.56 98 VAL A C 1
ATOM 793 O O . VAL A 1 98 ? 8.361 -8.496 -3.008 1.00 97.56 98 VAL A O 1
ATOM 796 N N . PHE A 1 99 ? 7.300 -6.516 -3.129 1.00 94.69 99 PHE A N 1
ATOM 797 C CA . PHE A 1 99 ? 8.398 -5.774 -3.738 1.00 94.69 99 PHE A CA 1
ATOM 798 C C . PHE A 1 99 ? 8.809 -4.589 -2.862 1.00 94.69 99 PHE A C 1
ATOM 800 O O . PHE A 1 99 ? 7.993 -3.736 -2.515 1.00 94.69 99 PHE A O 1
ATOM 807 N N . ARG A 1 100 ? 10.089 -4.558 -2.477 1.00 92.06 100 ARG A N 1
ATOM 808 C CA . ARG A 1 100 ? 10.704 -3.460 -1.721 1.00 92.06 100 ARG A CA 1
ATOM 809 C C . ARG A 1 100 ? 11.282 -2.458 -2.713 1.00 92.06 100 ARG A C 1
ATOM 811 O O . ARG A 1 100 ? 12.094 -2.846 -3.546 1.00 92.06 100 ARG A O 1
ATOM 818 N N . THR A 1 101 ? 10.865 -1.202 -2.620 1.00 87.88 101 THR A N 1
ATOM 819 C CA . THR A 1 101 ? 11.244 -0.145 -3.572 1.00 87.88 101 THR A CA 1
ATOM 820 C C . THR A 1 101 ? 11.154 1.228 -2.912 1.00 87.88 101 THR A C 1
ATOM 822 O O . THR A 1 101 ? 10.676 1.358 -1.786 1.00 87.88 101 THR A O 1
ATOM 825 N N . PHE A 1 102 ? 11.571 2.263 -3.634 1.00 90.00 102 PHE A N 1
ATOM 826 C CA . PHE A 1 102 ? 11.171 3.638 -3.356 1.00 90.00 102 PHE A CA 1
ATOM 827 C C . PHE A 1 102 ? 9.918 3.950 -4.172 1.00 90.00 102 PHE A C 1
ATOM 829 O O . PHE A 1 102 ? 9.885 3.659 -5.369 1.00 90.00 102 PHE A O 1
ATOM 836 N N . MET A 1 103 ? 8.875 4.486 -3.542 1.00 90.69 103 MET A N 1
ATOM 837 C CA . MET A 1 103 ? 7.573 4.672 -4.184 1.00 90.69 103 MET A CA 1
ATOM 838 C C . MET A 1 103 ? 6.935 6.001 -3.788 1.00 90.69 103 MET A C 1
ATOM 840 O O . MET A 1 103 ? 6.974 6.418 -2.630 1.00 90.69 103 MET A O 1
ATOM 844 N N . GLU A 1 104 ? 6.328 6.676 -4.761 1.00 90.00 104 GLU A N 1
ATOM 845 C CA . GLU A 1 104 ? 5.578 7.906 -4.513 1.00 90.00 104 GLU A CA 1
ATOM 846 C C . GLU A 1 104 ? 4.383 7.600 -3.598 1.00 90.00 104 GLU A C 1
ATOM 848 O O . GLU A 1 104 ? 3.661 6.630 -3.814 1.00 90.00 104 GLU A O 1
ATOM 853 N N . GLY A 1 105 ? 4.206 8.392 -2.539 1.00 88.19 105 GLY A N 1
ATOM 854 C CA . GLY A 1 105 ? 3.175 8.166 -1.519 1.00 88.19 105 GLY A CA 1
ATOM 855 C C . GLY A 1 105 ? 3.549 7.160 -0.420 1.00 88.19 105 GLY A C 1
ATOM 856 O O . GLY A 1 105 ? 2.978 7.239 0.660 1.00 88.19 105 GLY A O 1
ATOM 857 N N . ALA A 1 106 ? 4.528 6.271 -0.638 1.00 93.38 106 ALA A N 1
ATOM 858 C CA . ALA A 1 106 ? 4.968 5.267 0.348 1.00 93.38 106 ALA A CA 1
ATOM 859 C C . ALA A 1 106 ? 6.430 5.426 0.825 1.00 93.38 106 ALA A C 1
ATOM 861 O O . ALA A 1 106 ? 6.888 4.665 1.675 1.00 93.38 106 ALA A O 1
ATOM 862 N N . GLY A 1 107 ? 7.168 6.392 0.271 1.00 91.44 107 GLY A N 1
ATOM 863 C CA . GLY A 1 107 ? 8.519 6.747 0.705 1.00 91.44 107 GLY A CA 1
ATOM 864 C C . GLY A 1 107 ? 9.614 5.785 0.231 1.00 91.44 107 GLY A C 1
ATOM 865 O O . GLY A 1 107 ? 9.441 5.004 -0.708 1.00 91.44 107 GLY A O 1
ATOM 866 N N . THR A 1 108 ? 10.782 5.868 0.870 1.00 91.56 108 THR A N 1
ATOM 867 C CA . THR A 1 108 ? 11.965 5.036 0.572 1.00 91.56 108 THR A CA 1
ATOM 868 C C . THR A 1 108 ? 11.930 3.668 1.259 1.00 91.56 108 THR A C 1
ATOM 870 O O . THR A 1 108 ? 12.729 2.788 0.948 1.00 91.56 108 THR A O 1
ATOM 873 N N . HIS A 1 109 ? 10.983 3.460 2.171 1.00 94.38 109 HIS A N 1
ATOM 874 C CA . HIS A 1 109 ? 10.791 2.213 2.908 1.00 94.38 109 HIS A CA 1
ATOM 875 C C . HIS A 1 109 ? 9.518 1.483 2.461 1.00 94.38 109 HIS A C 1
ATOM 877 O O . HIS A 1 109 ? 8.886 0.770 3.251 1.00 94.38 109 HIS A O 1
ATOM 883 N N . ALA A 1 110 ? 9.145 1.648 1.189 1.00 96.12 110 ALA A N 1
ATOM 884 C CA . ALA A 1 110 ? 7.908 1.115 0.652 1.00 96.12 110 ALA A CA 1
ATOM 885 C C . ALA A 1 110 ? 7.950 -0.413 0.495 1.00 96.12 110 ALA A C 1
ATOM 887 O O . ALA A 1 110 ? 8.932 -1.015 0.042 1.00 96.12 110 ALA A O 1
ATOM 888 N N . ILE A 1 111 ? 6.831 -1.039 0.845 1.00 97.81 111 ILE A N 1
ATOM 889 C CA . ILE A 1 111 ? 6.500 -2.433 0.569 1.00 97.81 111 ILE A CA 1
ATOM 890 C C . ILE A 1 111 ? 5.284 -2.423 -0.343 1.00 97.81 111 ILE A C 1
ATOM 892 O O . ILE A 1 111 ? 4.161 -2.218 0.113 1.00 97.81 111 ILE A O 1
ATOM 896 N N . ALA A 1 112 ? 5.502 -2.646 -1.630 1.00 97.88 112 ALA A N 1
ATOM 897 C CA . ALA A 1 112 ? 4.417 -2.833 -2.572 1.00 97.88 112 ALA A CA 1
ATOM 898 C C . ALA A 1 112 ? 4.000 -4.305 -2.584 1.00 97.88 112 ALA A C 1
ATOM 900 O O . ALA A 1 112 ? 4.841 -5.205 -2.665 1.00 97.88 112 ALA A O 1
ATOM 901 N N . ILE A 1 113 ? 2.699 -4.551 -2.504 1.00 98.44 113 ILE A N 1
ATOM 902 C CA . ILE A 1 113 ? 2.100 -5.880 -2.491 1.00 98.44 113 ILE A CA 1
ATOM 903 C C . ILE A 1 113 ? 1.131 -5.968 -3.661 1.00 98.44 113 ILE A C 1
ATOM 905 O O . ILE A 1 113 ? 0.108 -5.281 -3.704 1.00 98.44 113 ILE A O 1
ATOM 909 N N . GLY A 1 114 ? 1.476 -6.819 -4.621 1.00 97.75 114 GLY A N 1
ATOM 910 C CA . GLY A 1 114 ? 0.682 -7.053 -5.814 1.00 97.75 114 GLY A CA 1
ATOM 911 C C . GLY A 1 114 ? -0.033 -8.390 -5.728 1.00 97.75 114 GLY A C 1
ATOM 912 O O . GLY A 1 114 ? 0.634 -9.416 -5.628 1.00 97.75 114 GLY A O 1
ATOM 913 N N . PHE A 1 115 ? -1.365 -8.403 -5.785 1.00 97.69 115 PHE A N 1
ATOM 914 C CA . PHE A 1 115 ? -2.165 -9.629 -5.801 1.00 97.69 115 PHE A CA 1
ATOM 915 C C . PHE A 1 115 ? -2.572 -10.057 -7.225 1.00 97.69 115 PHE A C 1
ATOM 917 O O . PHE A 1 115 ? -2.868 -9.190 -8.048 1.00 97.69 115 PHE A O 1
ATOM 924 N N . PRO A 1 116 ? -2.670 -11.374 -7.508 1.00 95.69 116 PRO A N 1
ATOM 925 C CA . PRO A 1 116 ? -3.159 -11.913 -8.785 1.00 95.69 116 PRO A CA 1
ATOM 926 C C . PRO A 1 116 ? -4.518 -11.411 -9.269 1.00 95.69 116 PRO A C 1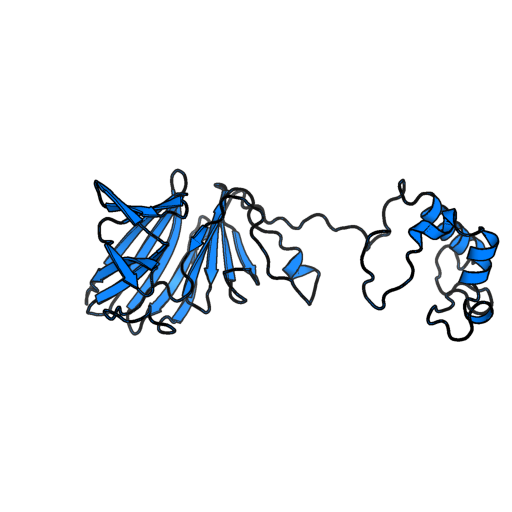
ATOM 928 O O . PRO A 1 116 ? -4.801 -11.395 -10.460 1.00 95.69 116 PRO A O 1
ATOM 931 N N . THR A 1 117 ? -5.374 -10.993 -8.342 1.00 95.00 117 THR A N 1
ATOM 932 C CA . THR A 1 117 ? -6.711 -10.464 -8.629 1.00 95.00 117 THR A CA 1
ATOM 933 C C . THR A 1 117 ? -6.693 -9.051 -9.217 1.00 95.00 117 THR A C 1
ATOM 935 O O . THR A 1 117 ? -7.753 -8.508 -9.512 1.00 95.00 117 THR A O 1
ATOM 938 N N . GLY A 1 118 ? -5.517 -8.428 -9.367 1.00 94.50 118 GLY A N 1
ATOM 939 C CA . GLY A 1 118 ? -5.386 -7.082 -9.928 1.00 94.50 118 GLY A CA 1
ATOM 940 C C . GLY A 1 118 ? -5.782 -5.963 -8.964 1.00 94.50 118 GLY A C 1
ATOM 941 O O . GLY A 1 118 ? -6.004 -4.844 -9.408 1.00 94.50 118 GLY A O 1
ATOM 942 N N . VAL A 1 119 ? -5.885 -6.241 -7.660 1.00 97.06 119 VAL A N 1
ATOM 943 C CA . VAL A 1 119 ? -5.925 -5.220 -6.598 1.00 97.06 119 VAL A CA 1
ATOM 944 C C . VAL A 1 119 ? -4.586 -5.213 -5.881 1.00 97.06 119 VAL A C 1
ATOM 946 O O . VAL A 1 119 ? -3.994 -6.268 -5.657 1.00 97.06 119 VAL A O 1
ATOM 949 N N . HIS A 1 120 ? -4.059 -4.040 -5.567 1.00 97.81 120 HIS A N 1
ATOM 950 C CA . HIS A 1 120 ? -2.694 -3.870 -5.080 1.00 97.81 120 HIS A CA 1
ATOM 951 C C . HIS A 1 120 ? -2.653 -2.841 -3.952 1.00 97.81 120 HIS A C 1
ATOM 953 O O . HIS A 1 120 ? -3.538 -1.990 -3.850 1.00 97.81 120 HIS A O 1
ATOM 959 N N . ALA A 1 121 ? -1.635 -2.934 -3.099 1.00 98.12 121 ALA A N 1
ATOM 960 C CA . ALA A 1 121 ? -1.463 -2.032 -1.968 1.00 98.12 121 ALA A CA 1
ATOM 961 C C . ALA A 1 121 ? 0.013 -1.709 -1.712 1.00 98.12 121 ALA A C 1
ATOM 963 O O . ALA A 1 121 ? 0.897 -2.513 -2.004 1.00 98.12 121 ALA A O 1
ATOM 964 N N . ALA A 1 122 ? 0.276 -0.542 -1.132 1.00 98.25 122 ALA A N 1
ATOM 965 C CA . ALA A 1 122 ? 1.593 -0.112 -0.687 1.00 98.25 122 ALA A CA 1
ATOM 966 C C . ALA A 1 122 ? 1.566 0.204 0.807 1.00 98.25 122 ALA A C 1
ATOM 968 O O . ALA A 1 122 ? 0.599 0.769 1.324 1.00 98.25 122 ALA A O 1
ATOM 969 N N . PHE A 1 123 ? 2.641 -0.175 1.486 1.00 98.44 123 PHE A N 1
ATOM 970 C CA . PHE A 1 123 ? 2.858 0.071 2.903 1.00 98.44 123 PHE A CA 1
ATOM 971 C C . PHE A 1 123 ? 4.173 0.812 3.107 1.00 98.44 123 PHE A C 1
ATOM 973 O O . PHE A 1 123 ? 5.209 0.384 2.599 1.00 98.44 123 PHE A O 1
ATOM 980 N N . ASP A 1 124 ? 4.141 1.886 3.881 1.00 97.62 124 ASP A N 1
ATOM 981 C CA . ASP A 1 124 ? 5.334 2.576 4.351 1.00 97.62 124 ASP A CA 1
ATOM 982 C C . ASP A 1 124 ? 5.803 1.905 5.648 1.00 97.62 124 ASP A C 1
ATOM 984 O O . ASP A 1 124 ? 5.112 1.949 6.668 1.00 97.62 124 ASP A O 1
ATOM 988 N N . SER A 1 125 ? 6.968 1.250 5.611 1.00 97.38 125 SER A N 1
ATOM 989 C CA . SER A 1 125 ? 7.518 0.571 6.793 1.00 97.38 125 SER A CA 1
ATOM 990 C C . SER A 1 125 ? 8.299 1.465 7.754 1.00 97.38 125 SER A C 1
ATOM 992 O O . SER A 1 125 ? 8.628 1.008 8.846 1.00 97.38 125 SER A O 1
ATOM 994 N N . GLU A 1 126 ? 8.547 2.723 7.391 1.00 96.06 126 GLU A N 1
ATOM 995 C CA . GLU A 1 126 ? 9.109 3.742 8.278 1.00 96.06 126 GLU A CA 1
ATOM 996 C C . GLU A 1 126 ? 7.997 4.426 9.078 1.00 96.06 126 GLU A C 1
ATOM 998 O O . GLU A 1 126 ? 8.056 4.471 10.306 1.00 96.06 126 GLU A O 1
ATOM 1003 N N . ALA A 1 127 ? 6.939 4.878 8.400 1.00 95.88 127 ALA A N 1
ATOM 1004 C CA . ALA A 1 127 ? 5.767 5.453 9.060 1.00 95.88 127 ALA A CA 1
ATOM 1005 C C . ALA A 1 127 ? 4.846 4.391 9.690 1.00 95.88 127 ALA A C 1
ATOM 1007 O O . ALA A 1 127 ? 4.075 4.704 10.595 1.00 95.88 127 ALA A O 1
ATOM 1008 N N . VAL A 1 128 ? 4.951 3.135 9.241 1.00 97.94 128 VAL A N 1
ATOM 1009 C CA . VAL A 1 128 ? 4.164 1.970 9.677 1.00 97.94 128 VAL A CA 1
ATOM 1010 C C . VAL A 1 128 ? 2.669 2.124 9.371 1.00 97.94 128 VAL A C 1
ATOM 1012 O O . VAL A 1 128 ? 1.810 2.056 10.256 1.00 97.94 128 VAL A O 1
ATOM 1015 N N . GLY A 1 129 ? 2.345 2.319 8.091 1.00 97.12 129 GLY A N 1
ATOM 1016 C CA . GLY A 1 129 ? 0.967 2.473 7.624 1.00 97.12 129 GLY A CA 1
ATOM 1017 C C . GLY A 1 129 ? 0.765 2.130 6.150 1.00 97.12 129 GLY A C 1
ATOM 1018 O O . GLY A 1 129 ? 1.688 2.198 5.341 1.00 97.12 129 GLY A O 1
ATOM 1019 N N . TRP A 1 130 ? -0.464 1.743 5.800 1.00 97.94 130 TRP A N 1
ATOM 1020 C CA . TRP A 1 130 ? -0.884 1.579 4.406 1.00 97.94 130 TRP A CA 1
ATOM 1021 C C . TRP A 1 130 ? -1.068 2.950 3.763 1.00 97.94 130 TRP A C 1
ATOM 1023 O O . TRP A 1 130 ? -1.709 3.815 4.355 1.00 97.94 130 TRP A O 1
ATOM 1033 N N . THR A 1 131 ? -0.542 3.138 2.556 1.00 97.25 131 THR A N 1
ATOM 1034 C CA . THR A 1 131 ? -0.462 4.465 1.928 1.00 97.25 131 THR A CA 1
ATOM 1035 C C . THR A 1 131 ? -1.203 4.561 0.608 1.00 97.25 131 THR A C 1
ATOM 1037 O O . THR A 1 131 ? -1.795 5.593 0.316 1.00 97.25 131 THR A O 1
ATOM 1040 N N . THR A 1 132 ? -1.219 3.499 -0.192 1.00 97.56 132 THR A N 1
ATOM 1041 C CA . THR A 1 132 ? -1.803 3.556 -1.536 1.00 97.56 132 THR A CA 1
ATOM 1042 C C . THR A 1 132 ? -2.467 2.237 -1.886 1.00 97.56 132 THR A C 1
ATOM 1044 O O . THR A 1 132 ? -1.887 1.180 -1.649 1.00 97.56 132 THR A O 1
ATOM 1047 N N . LEU A 1 133 ? -3.657 2.300 -2.482 1.00 97.88 133 LEU A N 1
ATOM 1048 C CA . LEU A 1 133 ? -4.362 1.171 -3.092 1.00 97.88 133 LEU A CA 1
ATOM 1049 C C . LEU A 1 133 ? -4.544 1.454 -4.586 1.00 97.88 133 LEU A C 1
ATOM 1051 O O . LEU A 1 133 ? -4.746 2.606 -4.961 1.00 97.88 133 LEU A O 1
ATOM 1055 N N . TRP A 1 134 ? -4.459 0.441 -5.447 1.00 97.38 134 TRP A N 1
ATOM 1056 C CA . TRP A 1 134 ? -4.697 0.617 -6.886 1.00 97.38 134 TRP A CA 1
ATOM 1057 C C . TRP A 1 134 ? -5.109 -0.682 -7.577 1.00 97.38 134 TRP A C 1
ATOM 1059 O O . TRP A 1 134 ? -5.006 -1.769 -6.999 1.00 97.38 134 TRP A O 1
ATOM 1069 N N . ARG A 1 135 ? -5.591 -0.560 -8.817 1.00 96.38 135 ARG A N 1
ATOM 1070 C CA . ARG A 1 135 ? -6.109 -1.664 -9.632 1.00 96.38 135 ARG A CA 1
ATOM 1071 C C . ARG A 1 135 ? -5.281 -1.918 -10.886 1.00 96.38 135 ARG A C 1
ATOM 1073 O O . ARG A 1 135 ? -4.528 -1.061 -11.336 1.00 96.38 135 ARG A O 1
ATOM 1080 N N . SER A 1 136 ? -5.517 -3.060 -11.521 1.00 93.94 136 SER A N 1
ATOM 1081 C CA . SER A 1 136 ? -4.982 -3.452 -12.827 1.00 93.94 136 SER A CA 1
ATOM 1082 C C . SER A 1 136 ? -3.498 -3.830 -12.796 1.00 93.94 136 SER A C 1
ATOM 1084 O O . SER A 1 136 ? -3.166 -4.944 -12.405 1.00 93.94 136 SER A O 1
ATOM 1086 N N . LYS A 1 137 ? -2.599 -2.956 -13.264 1.00 93.19 137 LYS A N 1
ATOM 1087 C CA . LYS A 1 137 ? -1.165 -3.262 -13.361 1.00 93.19 137 LYS A CA 1
ATOM 1088 C C . LYS A 1 137 ? -0.456 -2.946 -12.048 1.00 93.19 137 LYS A C 1
ATOM 1090 O O . LYS A 1 137 ? -0.725 -1.915 -11.431 1.00 93.19 137 LYS A O 1
ATOM 1095 N N . PHE A 1 138 ? 0.492 -3.797 -11.658 1.00 94.50 138 PHE A N 1
ATOM 1096 C CA . PHE A 1 138 ? 1.194 -3.667 -10.383 1.00 94.50 138 PHE A CA 1
ATOM 1097 C C . PHE A 1 138 ? 2.271 -2.573 -10.424 1.00 94.50 138 PHE A C 1
ATOM 1099 O O . PHE A 1 138 ? 1.953 -1.416 -10.149 1.00 94.50 138 PHE A O 1
ATOM 1106 N N . LEU A 1 139 ? 3.519 -2.909 -10.760 1.00 90.94 139 LEU A N 1
ATOM 1107 C CA . LEU A 1 139 ? 4.652 -1.976 -10.789 1.00 90.94 139 LEU A CA 1
ATOM 1108 C C . LEU A 1 139 ? 5.661 -2.352 -11.874 1.00 90.94 139 LEU A C 1
ATOM 1110 O O . LEU A 1 139 ? 5.710 -3.503 -12.304 1.00 90.94 139 LEU A O 1
ATOM 1114 N N . ASP A 1 140 ? 6.491 -1.385 -12.259 1.00 83.44 140 ASP A N 1
ATOM 1115 C CA . ASP A 1 140 ? 7.696 -1.614 -13.056 1.00 83.44 140 ASP A CA 1
ATOM 1116 C C . ASP A 1 140 ? 8.930 -1.626 -12.141 1.00 83.44 140 ASP A C 1
ATOM 1118 O O . ASP A 1 140 ? 9.101 -0.722 -11.319 1.00 83.44 140 ASP A O 1
ATOM 1122 N N . ALA A 1 141 ? 9.776 -2.650 -12.262 1.00 73.25 141 ALA A N 1
ATOM 1123 C CA . ALA A 1 141 ? 11.030 -2.758 -11.518 1.00 73.25 141 ALA A CA 1
ATOM 1124 C C . ALA A 1 141 ? 12.210 -2.022 -12.186 1.00 73.25 141 ALA A C 1
ATOM 1126 O O . ALA A 1 141 ? 13.275 -1.928 -11.572 1.00 73.25 141 ALA A O 1
ATOM 1127 N N . GLU A 1 142 ? 12.041 -1.479 -13.402 1.00 65.75 142 GLU A N 1
ATOM 1128 C CA . GLU A 1 142 ? 13.094 -0.812 -14.190 1.00 65.75 142 GLU A CA 1
ATOM 1129 C C . GLU A 1 142 ? 13.811 0.278 -13.383 1.00 65.75 142 GLU A C 1
ATOM 1131 O O . GLU A 1 142 ? 15.042 0.326 -13.338 1.00 65.75 142 GLU A O 1
ATOM 1136 N N . SER A 1 143 ? 13.037 1.094 -12.662 1.00 57.25 143 SER A N 1
ATOM 1137 C CA . SER A 1 143 ? 13.528 2.227 -11.872 1.00 57.25 143 SER A CA 1
ATOM 1138 C C . SER A 1 143 ? 14.558 1.811 -10.809 1.00 57.25 143 SER A C 1
ATOM 1140 O O . SER A 1 143 ? 15.504 2.548 -10.535 1.00 57.25 143 SER A O 1
ATOM 1142 N N . THR A 1 144 ? 14.405 0.616 -10.229 1.00 53.94 144 THR A N 1
ATOM 1143 C CA . THR A 1 144 ? 15.230 0.128 -9.112 1.00 53.94 144 THR A CA 1
ATOM 1144 C C . THR A 1 144 ? 16.461 -0.646 -9.590 1.00 53.94 144 THR A C 1
ATOM 1146 O O . THR A 1 144 ? 17.401 -0.835 -8.818 1.00 53.94 144 THR A O 1
ATOM 1149 N N . TRP A 1 145 ? 16.468 -1.133 -10.836 1.00 53.34 145 TRP A N 1
ATOM 1150 C CA . TRP A 1 145 ? 17.489 -2.070 -11.321 1.00 53.34 145 TRP A CA 1
ATOM 1151 C C . TRP A 1 145 ? 18.487 -1.473 -12.319 1.00 53.34 145 TRP A C 1
ATOM 1153 O O . TRP A 1 145 ? 19.620 -1.952 -12.343 1.00 53.34 145 TRP A O 1
ATOM 1163 N N . ASP A 1 146 ? 18.123 -0.449 -13.103 1.00 46.47 146 ASP A N 1
ATOM 1164 C CA . ASP A 1 146 ? 19.010 0.085 -14.161 1.00 46.47 146 ASP A CA 1
ATOM 1165 C C . ASP A 1 146 ? 19.597 1.482 -13.856 1.00 46.47 146 ASP A C 1
ATOM 1167 O O . ASP A 1 146 ? 20.619 1.844 -14.437 1.00 46.47 146 ASP A O 1
ATOM 1171 N N . ASP A 1 147 ? 19.037 2.255 -12.913 1.00 43.72 147 ASP A N 1
ATOM 1172 C CA . ASP A 1 147 ? 19.498 3.625 -12.627 1.00 43.72 147 ASP A CA 1
ATOM 1173 C C . ASP A 1 147 ? 19.833 3.844 -11.140 1.00 43.72 147 ASP A C 1
ATOM 1175 O O . ASP A 1 147 ? 19.047 3.525 -10.252 1.00 43.72 147 ASP A O 1
ATOM 1179 N N . ARG A 1 148 ? 21.016 4.409 -10.848 1.00 45.59 148 ARG A N 1
ATOM 1180 C CA . ARG A 1 148 ? 21.452 4.736 -9.471 1.00 45.59 148 ARG A CA 1
ATOM 1181 C C . ARG A 1 148 ? 20.857 6.053 -8.959 1.00 45.59 148 ARG A C 1
ATOM 1183 O O . ARG A 1 148 ? 21.131 6.434 -7.822 1.00 45.59 148 ARG A O 1
ATOM 1190 N N . PHE A 1 149 ? 20.061 6.740 -9.780 1.00 48.12 149 PHE A N 1
ATOM 1191 C CA . PHE A 1 149 ? 19.276 7.913 -9.401 1.00 48.12 149 PHE A CA 1
ATOM 1192 C C . PHE A 1 149 ? 17.785 7.661 -9.680 1.00 48.12 149 PHE A C 1
ATOM 1194 O O . PHE A 1 149 ? 17.162 8.279 -10.538 1.00 48.12 149 PHE A O 1
ATOM 1201 N N . THR A 1 150 ? 17.227 6.685 -8.967 1.00 56.06 150 THR A N 1
ATOM 1202 C CA . THR A 1 150 ? 15.877 6.159 -9.177 1.00 56.06 150 THR A CA 1
ATOM 1203 C C . THR A 1 150 ? 14.790 7.214 -8.911 1.00 56.06 150 THR A C 1
ATOM 1205 O O . THR A 1 150 ? 14.619 7.622 -7.757 1.00 56.06 150 THR A O 1
ATOM 1208 N N . PRO A 1 151 ? 14.003 7.652 -9.916 1.00 65.62 151 PRO A N 1
ATOM 1209 C CA . PRO A 1 151 ? 12.750 8.346 -9.637 1.00 65.62 151 PRO A CA 1
ATOM 1210 C C . PRO A 1 151 ? 11.833 7.409 -8.841 1.00 65.62 151 PRO A C 1
ATOM 1212 O O . PRO A 1 151 ? 11.798 6.208 -9.105 1.00 65.62 151 PRO A O 1
ATOM 1215 N N . LEU A 1 152 ? 11.091 7.952 -7.870 1.00 79.12 152 LEU A N 1
ATOM 1216 C CA . LEU A 1 152 ? 10.150 7.163 -7.073 1.00 79.12 152 LEU A CA 1
ATOM 1217 C C . LEU A 1 152 ? 9.191 6.398 -7.995 1.00 79.12 152 LEU A C 1
ATOM 1219 O O . LEU A 1 152 ? 8.543 6.999 -8.857 1.00 79.12 152 LEU A O 1
ATOM 1223 N N . THR A 1 153 ? 9.100 5.081 -7.807 1.00 82.69 153 THR A N 1
ATOM 1224 C CA . THR A 1 153 ? 8.207 4.224 -8.587 1.00 82.69 153 THR A CA 1
ATOM 1225 C C . THR A 1 153 ? 6.761 4.664 -8.370 1.00 82.69 153 THR A C 1
ATOM 1227 O O . THR A 1 153 ? 6.364 5.001 -7.252 1.00 82.69 153 THR A O 1
ATOM 1230 N N . LYS A 1 154 ? 5.964 4.658 -9.439 1.00 90.38 154 LYS A N 1
ATOM 1231 C CA . LYS A 1 154 ? 4.527 4.952 -9.400 1.00 90.38 154 LYS A CA 1
ATOM 1232 C C . LYS A 1 154 ? 3.729 3.688 -9.731 1.00 90.38 154 LYS A C 1
ATOM 1234 O O . LYS A 1 154 ? 4.242 2.851 -10.479 1.00 90.38 154 LYS A O 1
ATOM 1239 N N . PRO A 1 155 ? 2.489 3.544 -9.229 1.00 92.62 155 PRO A N 1
ATOM 1240 C CA . PRO A 1 155 ? 1.576 2.515 -9.714 1.00 92.62 155 PRO A CA 1
ATOM 1241 C C . PRO A 1 155 ? 1.470 2.541 -11.245 1.00 92.62 155 PRO A C 1
ATOM 1243 O O . PRO A 1 155 ? 1.267 3.606 -11.827 1.00 92.62 155 PRO A O 1
ATOM 1246 N N . LEU A 1 156 ? 1.581 1.379 -11.898 1.00 89.75 156 LEU A N 1
ATOM 1247 C CA . LEU A 1 156 ? 1.312 1.257 -13.343 1.00 89.75 156 LEU A CA 1
ATOM 1248 C C . LEU A 1 156 ? -0.189 1.198 -13.662 1.00 89.75 156 LEU A C 1
ATOM 1250 O O . LEU A 1 156 ? -0.590 1.270 -14.825 1.00 89.75 156 LEU A O 1
ATOM 1254 N N . GLY A 1 157 ? -0.992 0.950 -12.634 1.00 90.50 157 GLY A N 1
ATOM 1255 C CA . GLY A 1 157 ? -2.408 0.672 -12.729 1.00 90.50 157 GLY A CA 1
ATOM 1256 C C . GLY A 1 157 ? -3.311 1.902 -12.707 1.00 90.50 157 GLY A C 1
ATOM 1257 O O . GLY A 1 157 ? -2.885 3.031 -12.938 1.00 90.50 157 GLY A O 1
ATOM 1258 N N . THR A 1 158 ? -4.585 1.653 -12.429 1.00 93.44 158 THR A N 1
ATOM 1259 C CA . THR A 1 158 ? -5.664 2.651 -12.405 1.00 93.44 158 THR A CA 1
ATOM 1260 C C . THR A 1 158 ? -6.307 2.724 -11.024 1.00 93.44 158 THR A C 1
ATOM 1262 O O . THR A 1 158 ? -5.930 1.976 -10.121 1.00 93.44 158 THR A O 1
ATOM 1265 N N . ASP A 1 159 ? -7.271 3.637 -10.860 1.00 94.56 159 ASP A N 1
ATOM 1266 C CA . ASP A 1 159 ? -8.110 3.740 -9.659 1.00 94.56 159 ASP A CA 1
ATOM 1267 C C . ASP A 1 159 ? -7.266 3.830 -8.385 1.00 94.56 159 ASP A C 1
ATOM 1269 O O . ASP A 1 159 ? -7.368 3.019 -7.469 1.00 94.56 159 ASP A O 1
ATOM 1273 N N . ILE A 1 160 ? -6.339 4.788 -8.381 1.00 96.00 160 ILE A N 1
ATOM 1274 C CA . ILE A 1 160 ? -5.385 4.970 -7.291 1.00 96.00 160 ILE A CA 1
ATOM 1275 C C . ILE A 1 160 ? -6.085 5.699 -6.141 1.00 96.00 160 ILE A C 1
ATOM 1277 O O . ILE A 1 160 ? -6.512 6.843 -6.295 1.00 96.00 160 ILE A O 1
ATOM 1281 N N . ILE A 1 161 ? -6.145 5.054 -4.979 1.00 96.62 161 ILE A N 1
ATOM 1282 C CA . ILE A 1 161 ? -6.626 5.630 -3.723 1.00 96.62 161 ILE A CA 1
ATOM 1283 C C . ILE A 1 161 ? -5.437 5.893 -2.813 1.00 96.62 161 ILE A C 1
ATOM 1285 O O . ILE A 1 161 ? -4.649 4.990 -2.533 1.00 96.62 161 ILE A O 1
ATOM 1289 N N . GLN A 1 162 ? -5.334 7.125 -2.320 1.00 96.25 162 GLN A N 1
ATOM 1290 C CA . GLN A 1 162 ? -4.371 7.482 -1.284 1.00 96.25 162 GLN A CA 1
ATOM 1291 C C . GLN A 1 162 ? -5.011 7.310 0.093 1.00 96.25 162 GLN A C 1
ATOM 1293 O O . GLN A 1 162 ? -6.059 7.883 0.391 1.00 96.25 162 GLN A O 1
ATOM 1298 N N . LEU A 1 163 ? -4.369 6.497 0.921 1.00 96.44 163 LEU A N 1
ATOM 1299 C CA . LEU A 1 163 ? -4.684 6.316 2.329 1.00 96.44 163 LEU A CA 1
ATOM 1300 C C . LEU A 1 163 ? -3.895 7.331 3.171 1.00 96.44 163 LEU A C 1
ATOM 1302 O O . LEU A 1 163 ? -2.892 7.882 2.709 1.00 96.44 163 LEU A O 1
ATOM 1306 N N . PRO A 1 164 ? -4.337 7.621 4.405 1.00 93.69 164 PRO A N 1
ATOM 1307 C CA . PRO A 1 164 ? -3.636 8.566 5.259 1.00 93.69 164 PRO A CA 1
ATOM 1308 C C . PRO A 1 164 ? -2.202 8.122 5.548 1.00 93.69 164 PRO A C 1
ATOM 1310 O O . PRO A 1 164 ? -1.978 7.045 6.094 1.00 93.69 164 PRO A O 1
ATOM 1313 N N . ALA A 1 165 ? -1.243 9.004 5.267 1.00 91.12 165 ALA A N 1
ATOM 1314 C CA . ALA A 1 165 ? 0.143 8.813 5.671 1.00 91.12 165 ALA A CA 1
ATOM 1315 C C . ALA A 1 165 ? 0.293 8.801 7.204 1.00 91.12 165 ALA A C 1
ATOM 1317 O O . ALA A 1 165 ? -0.492 9.425 7.937 1.00 91.12 165 ALA A O 1
ATOM 1318 N N . GLY A 1 166 ? 1.347 8.136 7.675 1.00 92.69 166 GLY A N 1
ATOM 1319 C CA . GLY A 1 166 ? 1.654 7.999 9.096 1.00 92.69 166 GLY A CA 1
ATOM 1320 C C . GLY A 1 166 ? 1.295 6.622 9.669 1.00 92.69 166 GLY A C 1
ATOM 1321 O O . GLY A 1 166 ? 0.887 5.720 8.934 1.00 92.69 166 GLY A O 1
ATOM 1322 N N . PRO A 1 167 ? 1.437 6.455 10.993 1.00 96.56 167 PRO A N 1
ATOM 1323 C CA . PRO A 1 167 ? 1.203 5.178 11.650 1.00 96.56 167 PRO A CA 1
ATOM 1324 C C . PRO A 1 167 ? -0.264 4.766 11.569 1.00 96.56 167 PRO A C 1
ATOM 1326 O O . PRO A 1 167 ? -1.160 5.549 11.881 1.00 96.56 167 PRO A O 1
ATOM 1329 N N . ALA A 1 168 ? -0.516 3.508 11.214 1.00 96.94 168 ALA A N 1
ATOM 1330 C CA . ALA A 1 168 ? -1.868 2.960 11.108 1.00 96.94 168 ALA A CA 1
ATOM 1331 C C . ALA A 1 168 ? -2.623 2.930 12.447 1.00 96.94 168 ALA A C 1
ATOM 1333 O O . ALA A 1 168 ? -3.854 2.976 12.471 1.00 96.94 168 ALA A O 1
ATOM 1334 N N . VAL A 1 169 ? -1.886 2.819 13.552 1.00 97.75 169 VAL A N 1
ATOM 1335 C CA . VAL A 1 169 ? -2.406 2.647 14.910 1.00 97.75 169 VAL A CA 1
ATOM 1336 C C . VAL A 1 169 ? -1.752 3.661 15.837 1.00 97.75 169 VAL A C 1
ATOM 1338 O O . VAL A 1 169 ? -0.549 3.898 15.754 1.00 97.75 169 VAL A O 1
ATOM 1341 N N . GLY A 1 170 ? -2.531 4.226 16.753 1.00 95.81 170 GLY A N 1
ATOM 1342 C CA . GLY A 1 170 ? -2.002 5.129 17.764 1.00 95.81 170 GLY A CA 1
ATOM 1343 C C . GLY A 1 170 ? -2.961 5.378 18.918 1.00 95.81 170 GLY A C 1
ATOM 1344 O O . GLY A 1 170 ? -4.085 4.868 18.958 1.00 95.81 170 GLY A O 1
ATOM 1345 N N . ARG A 1 171 ? -2.503 6.183 19.878 1.00 94.56 171 ARG A N 1
ATOM 1346 C CA . ARG A 1 171 ? -3.339 6.697 20.966 1.00 94.56 171 ARG A CA 1
ATOM 1347 C C . ARG A 1 171 ? -4.009 7.994 20.537 1.00 94.56 171 ARG A C 1
ATOM 1349 O O . ARG A 1 171 ? -3.351 9.016 20.356 1.00 94.56 171 ARG A O 1
ATOM 1356 N N . LEU A 1 172 ? -5.327 7.948 20.386 1.00 92.38 172 LEU A N 1
ATOM 1357 C CA . LEU A 1 172 ? -6.112 9.119 20.024 1.00 92.38 172 LEU A CA 1
ATOM 1358 C C . LEU A 1 172 ? -6.202 10.098 21.194 1.00 92.38 172 LEU A C 1
ATOM 1360 O O . LEU A 1 172 ? -6.551 9.705 22.307 1.00 92.38 172 LEU A O 1
ATOM 1364 N N . GLN A 1 173 ? -5.941 11.372 20.918 1.00 91.94 173 GLN A N 1
ATOM 1365 C CA . GLN A 1 173 ? -6.239 12.479 21.822 1.00 91.94 173 GLN A CA 1
ATOM 1366 C C . GLN A 1 173 ? -7.225 13.420 21.131 1.00 91.94 173 GLN A C 1
ATOM 1368 O O . GLN A 1 173 ? -7.023 13.801 19.974 1.00 91.94 173 GLN A O 1
ATOM 1373 N N . GLU A 1 174 ? -8.295 13.775 21.836 1.00 89.12 174 GLU A N 1
ATOM 1374 C CA . GLU A 1 174 ? -9.349 14.632 21.296 1.00 89.12 174 GLU A CA 1
ATOM 1375 C C . GLU A 1 174 ? -8.804 16.025 20.952 1.00 89.12 174 GLU A C 1
ATOM 1377 O O . GLU A 1 174 ? -7.981 16.583 21.683 1.00 89.12 174 GLU A O 1
ATOM 1382 N N . GLY A 1 175 ? -9.215 16.573 19.805 1.00 90.00 175 GLY A N 1
ATOM 1383 C CA . GLY A 1 175 ? -8.727 17.866 19.310 1.00 90.00 175 GLY A CA 1
ATOM 1384 C C . GLY A 1 175 ? -7.230 17.931 18.959 1.00 90.00 175 GLY A C 1
ATOM 1385 O O . GLY A 1 175 ? -6.712 19.023 18.711 1.00 90.00 175 GLY A O 1
ATOM 1386 N N . LYS A 1 176 ? -6.507 16.801 18.935 1.00 93.69 176 LYS A N 1
ATOM 1387 C CA . LYS A 1 176 ? -5.089 16.736 18.546 1.00 93.69 176 LYS A CA 1
ATOM 1388 C C . LYS A 1 176 ? -4.890 16.016 17.203 1.00 93.69 176 LYS A C 1
ATOM 1390 O O . LYS A 1 176 ? -5.661 15.104 16.877 1.00 93.69 176 LYS A O 1
ATOM 1395 N N . PRO A 1 177 ? -3.831 16.380 16.445 1.00 93.44 177 PRO A N 1
ATOM 1396 C CA . PRO A 1 177 ? -3.397 15.632 15.267 1.00 93.44 177 PRO A CA 1
ATOM 1397 C C . PRO A 1 177 ? -3.196 14.147 15.551 1.00 93.44 177 PRO A C 1
ATOM 1399 O O . PRO A 1 177 ? -2.906 13.752 16.681 1.00 93.44 177 PRO A O 1
ATOM 1402 N N . TRP A 1 178 ? -3.341 13.327 14.509 1.00 94.44 178 TRP A N 1
ATOM 1403 C CA . TRP A 1 178 ? -3.016 11.907 14.598 1.00 94.44 178 TRP A CA 1
ATOM 1404 C C . TRP A 1 178 ? -1.561 11.719 15.072 1.00 94.44 178 TRP A C 1
ATOM 1406 O O . TRP A 1 178 ? -0.667 12.384 14.526 1.00 94.44 178 TRP A O 1
ATOM 1416 N N . PRO A 1 179 ? -1.311 10.863 16.083 1.00 92.75 179 PRO A N 1
ATOM 1417 C CA . PRO A 1 179 ? 0.020 10.687 16.653 1.00 92.75 179 PRO A CA 1
ATOM 1418 C C . PRO A 1 179 ? 1.032 10.245 15.594 1.00 92.75 179 PRO A C 1
ATOM 1420 O O . PRO A 1 179 ? 0.701 9.536 14.646 1.00 92.75 179 PRO A O 1
ATOM 1423 N N . GLN A 1 180 ? 2.281 10.664 15.776 1.00 88.25 180 GLN A N 1
ATOM 1424 C CA . GLN A 1 180 ? 3.412 10.272 14.938 1.00 88.25 180 GLN A CA 1
ATOM 1425 C C . GLN A 1 180 ? 4.372 9.411 15.770 1.00 88.25 180 GLN A C 1
ATOM 1427 O O . GLN A 1 180 ? 4.586 9.702 16.944 1.00 88.25 180 GLN A O 1
ATOM 1432 N N . GLY A 1 181 ? 4.970 8.377 15.169 1.00 75.94 181 GLY A N 1
ATOM 1433 C CA . GLY A 1 181 ? 6.183 7.747 15.713 1.00 75.94 181 GLY A CA 1
ATOM 1434 C C . GLY A 1 181 ? 6.046 6.827 16.938 1.00 75.94 181 GLY A C 1
ATOM 1435 O O . GLY A 1 181 ? 6.979 6.755 17.731 1.00 75.94 181 GLY A O 1
ATOM 1436 N N . GLU A 1 182 ? 4.943 6.088 17.101 1.00 86.94 182 GLU A N 1
ATOM 1437 C CA . GLU A 1 182 ? 4.776 5.130 18.221 1.00 86.94 182 GLU A CA 1
ATOM 1438 C C . GLU A 1 182 ? 4.814 3.648 17.808 1.00 86.94 182 GLU A C 1
ATOM 1440 O O . GLU A 1 182 ? 4.841 2.759 18.663 1.00 86.94 182 GLU A O 1
ATOM 1445 N N . LEU A 1 183 ? 4.800 3.372 16.503 1.00 96.12 183 LEU A N 1
ATOM 1446 C CA . LEU A 1 183 ? 4.815 2.016 15.968 1.00 96.12 183 LEU A CA 1
ATOM 1447 C C . LEU A 1 183 ? 6.217 1.595 15.552 1.00 96.12 183 LEU A C 1
ATOM 1449 O O . LEU A 1 183 ? 6.928 2.326 14.872 1.00 96.12 183 LEU A O 1
ATOM 1453 N N . GLN A 1 184 ? 6.586 0.375 15.927 1.00 97.25 184 GLN A N 1
ATOM 1454 C CA . GLN A 1 184 ? 7.847 -0.246 15.542 1.00 97.25 184 GLN A CA 1
ATOM 1455 C C . GLN A 1 184 ? 7.574 -1.379 14.563 1.00 97.25 184 GLN A C 1
ATOM 1457 O O . GLN A 1 184 ? 7.030 -2.415 14.955 1.00 97.25 184 GLN A O 1
ATOM 1462 N N . PHE A 1 185 ? 7.968 -1.208 13.303 1.00 98.19 185 PHE A N 1
ATOM 1463 C CA . PHE A 1 185 ? 7.870 -2.267 12.305 1.00 98.19 185 PHE A CA 1
ATOM 1464 C C . PHE A 1 185 ? 8.814 -3.434 12.637 1.00 98.19 185 PHE A C 1
ATOM 1466 O O . PHE A 1 185 ? 9.997 -3.232 12.894 1.00 98.19 185 PHE A O 1
ATOM 1473 N N . GLN A 1 186 ? 8.285 -4.659 12.634 1.00 98.31 186 GLN A N 1
ATOM 1474 C CA . GLN A 1 186 ? 8.999 -5.894 12.995 1.00 98.31 186 GLN A CA 1
ATOM 1475 C C . GLN A 1 186 ? 9.233 -6.820 11.788 1.00 98.31 186 GLN A C 1
ATOM 1477 O O . GLN A 1 186 ? 9.747 -7.926 11.941 1.00 98.31 186 GLN A O 1
ATOM 1482 N N . GLY A 1 187 ? 8.848 -6.396 10.581 1.00 98.12 187 GLY A N 1
ATOM 1483 C CA . GLY A 1 187 ? 8.940 -7.207 9.368 1.00 98.12 187 GLY A CA 1
ATOM 1484 C C . GLY A 1 187 ? 7.584 -7.724 8.896 1.00 98.12 187 GLY A C 1
ATOM 1485 O O . GLY A 1 187 ? 6.530 -7.170 9.201 1.00 98.12 187 GLY A O 1
ATOM 1486 N N . TYR A 1 188 ? 7.611 -8.786 8.099 1.00 98.44 188 TYR A N 1
ATOM 1487 C CA . TYR A 1 188 ? 6.411 -9.460 7.620 1.00 98.44 188 TYR A CA 1
ATOM 1488 C C . TYR A 1 188 ? 6.650 -10.965 7.521 1.00 98.44 188 TYR A C 1
ATOM 1490 O O . TYR A 1 188 ? 7.786 -11.418 7.372 1.00 98.44 188 TYR A O 1
ATOM 1498 N N . ARG A 1 189 ? 5.570 -11.743 7.571 1.00 98.38 189 ARG A N 1
ATOM 1499 C CA . ARG A 1 189 ? 5.583 -13.191 7.338 1.00 98.38 189 ARG A CA 1
ATOM 1500 C C . ARG A 1 189 ? 4.741 -13.513 6.115 1.00 98.38 189 ARG A C 1
ATOM 1502 O O . ARG A 1 189 ? 3.666 -12.949 5.954 1.00 98.38 189 ARG A O 1
ATOM 1509 N N . LEU A 1 190 ? 5.210 -14.435 5.283 1.00 97.69 190 LEU A N 1
ATOM 1510 C CA . LEU A 1 190 ? 4.442 -14.934 4.145 1.00 97.69 190 LEU A CA 1
ATOM 1511 C C . LEU A 1 190 ? 3.683 -16.198 4.548 1.00 97.69 190 LEU A C 1
ATOM 1513 O O . LEU A 1 190 ? 4.264 -17.121 5.126 1.00 97.69 190 LEU A O 1
ATOM 1517 N N . ALA A 1 191 ? 2.391 -16.241 4.241 1.00 96.06 191 ALA A N 1
ATOM 1518 C CA . ALA A 1 191 ? 1.620 -17.475 4.270 1.00 96.06 191 ALA A CA 1
ATOM 1519 C C . ALA A 1 191 ? 2.026 -18.403 3.105 1.00 96.06 191 ALA A C 1
ATOM 1521 O O . ALA A 1 191 ? 2.799 -18.027 2.221 1.00 96.06 191 ALA A O 1
ATOM 1522 N N . LYS A 1 192 ? 1.520 -19.645 3.102 1.00 95.88 192 LYS A N 1
ATOM 1523 C CA . LYS A 1 192 ? 1.855 -20.648 2.068 1.00 95.88 192 LYS A CA 1
ATOM 1524 C C . LYS A 1 192 ? 1.471 -20.202 0.652 1.00 95.88 192 LYS A C 1
ATOM 1526 O O . LYS A 1 192 ? 2.142 -20.579 -0.302 1.00 95.88 192 LYS A O 1
ATOM 1531 N N . ASP A 1 193 ? 0.406 -19.418 0.532 1.00 93.75 193 ASP A N 1
ATOM 1532 C CA . ASP A 1 193 ? -0.092 -18.830 -0.716 1.00 93.75 193 ASP A CA 1
ATOM 1533 C C . ASP A 1 193 ? 0.688 -17.570 -1.145 1.00 93.75 193 ASP A C 1
ATOM 1535 O O . ASP A 1 193 ? 0.476 -17.059 -2.240 1.00 93.75 193 ASP A O 1
ATOM 1539 N N . GLY A 1 194 ? 1.614 -17.085 -0.310 1.00 95.50 194 GLY A N 1
ATOM 1540 C CA . GLY A 1 194 ? 2.395 -15.871 -0.531 1.00 95.50 194 GLY A CA 1
ATOM 1541 C C . GLY A 1 194 ? 1.763 -14.596 0.031 1.00 95.50 194 GLY A C 1
ATOM 1542 O O . GLY A 1 194 ? 2.387 -13.543 -0.073 1.00 95.50 194 GLY A O 1
ATOM 1543 N N . THR A 1 195 ? 0.579 -14.662 0.648 1.00 97.00 195 THR A N 1
ATOM 1544 C CA . THR A 1 195 ? -0.065 -13.488 1.254 1.00 97.00 195 THR A CA 1
ATOM 1545 C C . THR A 1 195 ? 0.777 -12.975 2.433 1.00 97.00 195 THR A C 1
ATOM 1547 O O . THR A 1 195 ? 1.064 -13.747 3.358 1.00 97.00 195 THR A O 1
ATOM 1550 N N . PRO A 1 196 ? 1.220 -11.702 2.423 1.00 98.25 196 PRO A N 1
ATOM 1551 C CA . PRO A 1 196 ? 2.018 -11.145 3.507 1.00 98.25 196 PRO A CA 1
ATOM 1552 C C . PRO A 1 196 ? 1.147 -10.695 4.683 1.00 98.25 196 PRO A C 1
ATOM 1554 O O . PRO A 1 196 ? 0.161 -9.979 4.524 1.00 98.25 196 PRO A O 1
ATOM 1557 N N . THR A 1 197 ? 1.575 -11.049 5.889 1.00 98.69 197 THR A N 1
ATOM 1558 C CA . THR A 1 197 ? 1.108 -10.450 7.140 1.00 98.69 197 THR A CA 1
ATOM 1559 C C . THR A 1 197 ? 2.190 -9.515 7.659 1.00 98.69 197 THR A C 1
ATOM 1561 O O . THR A 1 197 ? 3.296 -9.970 7.966 1.00 98.69 197 THR A O 1
ATOM 1564 N N . LEU A 1 198 ? 1.886 -8.222 7.757 1.00 98.75 198 LEU A N 1
ATOM 1565 C CA . LEU A 1 198 ? 2.790 -7.229 8.327 1.00 98.75 198 LEU A CA 1
ATOM 1566 C C . LEU A 1 198 ? 2.770 -7.323 9.849 1.00 98.75 198 LEU A C 1
ATOM 1568 O O . LEU A 1 198 ? 1.721 -7.561 10.448 1.00 98.75 198 LEU A O 1
ATOM 1572 N N . LEU A 1 199 ? 3.938 -7.158 10.461 1.00 98.75 199 LEU A N 1
ATOM 1573 C CA . LEU A 1 199 ? 4.145 -7.297 11.896 1.00 98.75 199 LEU A CA 1
ATOM 1574 C C . LEU A 1 199 ? 4.686 -5.977 12.429 1.00 98.75 199 LEU A C 1
ATOM 1576 O O . LEU A 1 199 ? 5.706 -5.480 11.947 1.00 98.75 199 LEU A O 1
ATOM 1580 N N . TYR A 1 200 ? 4.024 -5.405 13.424 1.00 97.94 200 TYR A N 1
ATOM 1581 C CA . TYR A 1 200 ? 4.499 -4.203 14.098 1.00 97.94 200 TYR A CA 1
ATOM 1582 C C . TYR A 1 200 ? 4.023 -4.155 15.549 1.00 97.94 200 TYR A C 1
ATOM 1584 O O . TYR A 1 200 ? 3.130 -4.894 15.953 1.00 97.94 200 TYR A O 1
ATOM 1592 N N . ARG A 1 201 ? 4.662 -3.313 16.360 1.00 97.44 201 ARG A N 1
ATOM 1593 C CA . ARG A 1 201 ? 4.434 -3.247 17.807 1.00 97.44 201 ARG A CA 1
ATOM 1594 C C . ARG A 1 201 ? 4.121 -1.827 18.253 1.00 97.44 201 ARG A C 1
ATOM 1596 O O . ARG A 1 201 ? 4.800 -0.892 17.836 1.00 97.44 201 ARG A O 1
ATOM 1603 N N . HIS A 1 202 ? 3.137 -1.693 19.141 1.00 96.56 202 HIS A N 1
ATOM 1604 C CA . HIS A 1 202 ? 2.851 -0.468 19.895 1.00 96.56 202 HIS A CA 1
ATOM 1605 C C . HIS A 1 202 ? 3.096 -0.735 21.381 1.00 96.56 202 HIS A C 1
ATOM 1607 O O . HIS A 1 202 ? 2.333 -1.454 22.026 1.00 96.56 202 HIS A O 1
ATOM 1613 N N . GLY A 1 203 ? 4.192 -0.215 21.939 1.00 93.62 203 GLY A N 1
ATOM 1614 C CA . GLY A 1 203 ? 4.571 -0.502 23.326 1.00 93.62 203 GLY A CA 1
ATOM 1615 C C . GLY A 1 203 ? 4.730 -2.007 23.593 1.00 93.62 203 GLY A C 1
ATOM 1616 O O . GLY A 1 203 ? 5.706 -2.611 23.159 1.00 93.62 203 GLY A O 1
ATOM 1617 N N . LYS A 1 204 ? 3.778 -2.607 24.322 1.00 92.50 204 LYS A N 1
ATOM 1618 C CA . LYS A 1 204 ? 3.736 -4.054 24.623 1.00 92.50 204 LYS A CA 1
ATOM 1619 C C . LYS A 1 204 ? 2.766 -4.844 23.735 1.00 92.50 204 LYS A C 1
ATOM 1621 O O . LYS A 1 204 ? 2.737 -6.065 23.834 1.00 92.50 204 LYS A O 1
ATOM 1626 N N . THR A 1 205 ? 1.961 -4.165 22.923 1.00 96.44 205 THR A N 1
ATOM 1627 C CA . THR A 1 205 ? 0.950 -4.791 22.069 1.00 96.44 205 THR A CA 1
ATOM 1628 C C . THR A 1 205 ? 1.576 -5.185 20.744 1.00 96.44 205 THR A C 1
ATOM 1630 O O . THR A 1 205 ? 2.049 -4.327 19.994 1.00 96.44 205 THR A O 1
ATOM 1633 N N . ASP A 1 206 ? 1.550 -6.481 20.454 1.00 97.56 206 ASP A N 1
ATOM 1634 C CA . ASP A 1 206 ? 1.906 -7.009 19.143 1.00 97.56 206 ASP A CA 1
ATOM 1635 C C . ASP A 1 206 ? 0.715 -6.889 18.199 1.00 97.56 206 ASP A C 1
ATOM 1637 O O . ASP A 1 206 ? -0.412 -7.235 18.557 1.00 97.56 206 ASP A O 1
ATOM 1641 N N . ILE A 1 207 ? 0.970 -6.388 16.993 1.00 98.50 207 ILE A N 1
ATOM 1642 C CA . ILE A 1 207 ? -0.048 -6.141 15.981 1.00 98.50 207 ILE A CA 1
ATOM 1643 C C . ILE A 1 207 ? 0.346 -6.876 14.707 1.00 98.50 207 ILE A C 1
ATOM 1645 O O . ILE A 1 207 ? 1.447 -6.709 14.174 1.00 98.50 207 ILE A O 1
ATOM 1649 N N . THR A 1 208 ? -0.580 -7.685 14.208 1.00 98.69 208 THR A N 1
ATOM 1650 C CA . THR A 1 208 ? -0.501 -8.235 12.856 1.00 98.69 208 THR A CA 1
ATOM 1651 C C . THR A 1 208 ? -1.528 -7.547 11.974 1.00 98.69 208 THR A C 1
ATOM 1653 O O . THR A 1 208 ? -2.629 -7.255 12.435 1.00 98.69 208 THR A O 1
ATOM 1656 N N . ASP A 1 209 ? -1.167 -7.262 10.727 1.00 98.62 209 ASP A N 1
ATOM 1657 C CA . ASP A 1 209 ? -2.012 -6.540 9.776 1.00 98.62 209 ASP A CA 1
ATOM 1658 C C . ASP A 1 209 ? -1.870 -7.167 8.394 1.00 98.62 209 ASP A C 1
ATOM 1660 O O . ASP A 1 209 ? -0.784 -7.204 7.808 1.00 98.62 209 ASP A O 1
ATOM 1664 N N . MET A 1 210 ? -2.965 -7.726 7.899 1.00 98.44 210 MET A N 1
ATOM 1665 C CA . MET A 1 210 ? -3.003 -8.457 6.644 1.00 98.44 210 MET A CA 1
ATOM 1666 C C . MET A 1 210 ? -4.059 -7.848 5.734 1.00 98.44 210 MET A C 1
ATOM 1668 O O . MET A 1 210 ? -5.222 -7.743 6.123 1.00 98.44 210 MET A O 1
ATOM 1672 N N . LEU A 1 211 ? -3.663 -7.521 4.505 1.00 98.12 211 LEU A N 1
ATOM 1673 C CA . LEU A 1 211 ? -4.587 -7.286 3.401 1.00 98.12 211 LEU A CA 1
ATOM 1674 C C . LEU A 1 211 ? -4.669 -8.543 2.543 1.00 98.12 211 LEU A C 1
ATOM 1676 O O . LEU A 1 211 ? -3.655 -9.170 2.242 1.00 98.12 211 LEU A O 1
ATOM 1680 N N . SER A 1 212 ? -5.881 -8.891 2.130 1.00 97.38 212 SER A N 1
ATOM 1681 C CA . SER A 1 212 ? -6.133 -9.976 1.184 1.00 97.38 212 SER A CA 1
ATOM 1682 C C . SER A 1 212 ? -7.233 -9.573 0.203 1.00 97.38 212 SER A C 1
ATOM 1684 O O . SER A 1 212 ? -8.136 -8.828 0.590 1.00 97.38 212 SER A O 1
ATOM 1686 N N . PRO A 1 213 ? -7.188 -10.024 -1.059 1.00 96.81 213 PRO A N 1
ATOM 1687 C CA . PRO A 1 213 ? -8.266 -9.780 -2.004 1.00 96.81 213 PRO A CA 1
ATOM 1688 C C . PRO A 1 213 ? -9.575 -10.394 -1.522 1.00 96.81 213 PRO A C 1
ATOM 1690 O O . PRO A 1 213 ? -9.604 -11.554 -1.109 1.00 96.81 213 PRO A O 1
ATOM 1693 N N . LYS A 1 214 ? -10.662 -9.628 -1.603 1.00 94.19 214 LYS A N 1
ATOM 1694 C CA . LYS A 1 214 ? -12.007 -10.122 -1.308 1.00 94.19 214 LYS A CA 1
ATOM 1695 C C . LYS A 1 214 ? -13.029 -9.387 -2.161 1.00 94.19 214 LYS A C 1
ATOM 1697 O O . LYS A 1 214 ? -13.097 -8.160 -2.115 1.00 94.19 214 LYS A O 1
ATOM 1702 N N . ASP A 1 215 ? -13.839 -10.156 -2.883 1.00 90.12 215 ASP A N 1
ATOM 1703 C CA . ASP A 1 215 ? -14.801 -9.655 -3.865 1.00 90.12 215 ASP A CA 1
ATOM 1704 C C . ASP A 1 215 ? -14.117 -8.717 -4.878 1.00 90.12 215 ASP A C 1
ATOM 1706 O O . ASP A 1 215 ? -13.163 -9.102 -5.552 1.00 90.12 215 ASP A O 1
ATOM 1710 N N . ASP A 1 216 ? -14.585 -7.477 -4.952 1.00 86.50 216 ASP A N 1
ATOM 1711 C CA . ASP A 1 216 ? -14.079 -6.401 -5.781 1.00 86.50 216 ASP A CA 1
ATOM 1712 C C . ASP A 1 216 ? -12.970 -5.582 -5.111 1.00 86.50 216 ASP A C 1
ATOM 1714 O O . ASP A 1 216 ? -12.435 -4.689 -5.751 1.00 86.50 216 ASP A O 1
ATOM 1718 N N . GLY A 1 217 ? -12.586 -5.849 -3.862 1.00 95.56 217 GLY A N 1
ATOM 1719 C CA . GLY A 1 217 ? -11.672 -4.993 -3.108 1.00 95.56 217 GLY A CA 1
ATOM 1720 C C . GLY A 1 217 ? -10.663 -5.751 -2.252 1.00 95.56 217 GLY A C 1
ATOM 1721 O O . GLY A 1 217 ? -10.174 -6.828 -2.605 1.00 95.56 217 GLY A O 1
ATOM 1722 N N . LEU A 1 218 ? -10.327 -5.158 -1.111 1.00 98.19 218 LEU A N 1
ATOM 1723 C CA . LEU A 1 218 ? -9.407 -5.721 -0.134 1.00 98.19 218 LEU A CA 1
ATOM 1724 C C . LEU A 1 218 ? -10.105 -5.901 1.210 1.00 98.19 218 LEU A C 1
ATOM 1726 O O . LEU A 1 218 ? -10.867 -5.055 1.671 1.00 98.19 218 LEU A O 1
ATOM 1730 N N . TRP A 1 219 ? -9.803 -7.005 1.872 1.00 98.25 219 TRP A N 1
ATOM 1731 C CA . TRP A 1 219 ? -10.177 -7.257 3.249 1.00 98.25 219 TRP A CA 1
ATOM 1732 C C . TRP A 1 219 ? -8.945 -7.131 4.133 1.00 98.25 219 TRP A C 1
ATOM 1734 O O . TRP A 1 219 ? -7.964 -7.860 3.957 1.00 98.25 219 TRP A O 1
ATOM 1744 N N . ARG A 1 220 ? -9.006 -6.176 5.062 1.00 98.25 220 ARG A N 1
ATOM 1745 C CA . ARG A 1 220 ? -7.992 -5.928 6.080 1.00 98.25 220 ARG A CA 1
ATOM 1746 C C . ARG A 1 220 ? -8.386 -6.644 7.355 1.00 98.25 220 ARG A C 1
ATOM 1748 O O . ARG A 1 220 ? -9.443 -6.360 7.915 1.00 98.25 220 ARG A O 1
ATOM 1755 N N . ARG A 1 221 ? -7.513 -7.519 7.839 1.00 98.44 221 ARG A N 1
ATOM 1756 C CA . ARG A 1 221 ? -7.642 -8.146 9.150 1.00 98.44 221 ARG A CA 1
ATOM 1757 C C . ARG A 1 221 ? -6.455 -7.761 10.013 1.00 98.44 221 ARG A C 1
ATOM 1759 O O . ARG A 1 221 ? -5.311 -8.055 9.668 1.00 98.44 221 ARG A O 1
ATOM 1766 N N . MET A 1 222 ? -6.751 -7.142 11.148 1.00 98.62 222 MET A N 1
ATOM 1767 C CA . MET A 1 222 ? -5.774 -6.776 12.161 1.00 98.62 222 MET A CA 1
ATOM 1768 C C . MET A 1 222 ? -6.003 -7.584 13.430 1.00 98.62 222 MET A C 1
ATOM 1770 O O . MET A 1 222 ? -7.144 -7.797 13.839 1.00 98.62 222 MET A O 1
ATOM 1774 N N . GLU A 1 223 ? -4.924 -8.005 14.074 1.00 98.38 223 GLU A N 1
ATOM 1775 C CA . GLU A 1 223 ? -4.984 -8.739 15.334 1.00 98.38 223 GLU A CA 1
ATOM 1776 C C . GLU A 1 223 ? -4.007 -8.148 16.335 1.00 98.38 223 GLU A C 1
ATOM 1778 O O . GLU A 1 223 ? -2.825 -7.995 16.036 1.00 98.38 223 GLU A O 1
ATOM 1783 N N . PHE A 1 224 ? -4.531 -7.830 17.513 1.00 98.19 224 PHE A N 1
ATOM 1784 C CA . PHE A 1 224 ? -3.839 -7.167 18.605 1.00 98.19 224 PHE A CA 1
ATOM 1785 C C . PHE A 1 224 ? -3.694 -8.164 19.746 1.00 98.19 224 PHE A C 1
ATOM 1787 O O . PHE A 1 224 ? -4.696 -8.681 20.248 1.00 98.19 224 PHE A O 1
ATOM 1794 N N . SER A 1 225 ? -2.454 -8.439 20.134 1.00 96.25 225 SER A N 1
ATOM 1795 C CA . SER A 1 225 ? -2.113 -9.399 21.182 1.00 96.25 225 SER A CA 1
ATOM 1796 C C . SER A 1 225 ? -1.396 -8.687 22.321 1.00 96.25 225 SER A C 1
ATOM 1798 O O . SER A 1 225 ? -0.445 -7.939 22.083 1.00 96.25 225 SER A O 1
ATOM 1800 N N . ALA A 1 226 ? -1.831 -8.968 23.551 1.00 89.31 226 ALA A N 1
ATOM 1801 C CA . ALA A 1 226 ? -1.339 -8.362 24.787 1.00 89.31 226 ALA A CA 1
ATOM 1802 C C . ALA A 1 226 ? -1.568 -6.840 24.923 1.00 89.31 226 ALA A C 1
ATOM 1804 O O . ALA A 1 226 ? -1.860 -6.105 23.976 1.00 89.31 226 ALA A O 1
ATOM 1805 N N . GLY A 1 227 ? -1.392 -6.358 26.153 1.00 86.38 227 GLY A N 1
ATOM 1806 C CA . GLY A 1 227 ? -1.603 -4.963 26.529 1.00 86.38 227 GLY A CA 1
ATOM 1807 C C . GLY A 1 227 ? -2.972 -4.707 27.154 1.00 86.38 227 GLY A C 1
ATOM 1808 O O . GLY A 1 227 ? -3.801 -5.599 27.299 1.00 86.38 227 GLY A O 1
ATOM 1809 N N . GLU A 1 228 ? -3.182 -3.462 27.562 1.00 88.25 228 GLU A N 1
ATOM 1810 C CA . GLU A 1 228 ? -4.396 -3.002 28.231 1.00 88.25 228 GLU A CA 1
ATOM 1811 C C . GLU A 1 228 ? -4.750 -1.596 27.745 1.00 88.25 228 GLU A C 1
ATOM 1813 O O . GLU A 1 228 ? -3.886 -0.838 27.288 1.00 88.25 228 GLU A O 1
ATOM 1818 N N . GLY A 1 229 ? -6.027 -1.243 27.871 1.00 92.25 229 GLY A N 1
ATOM 1819 C CA . GLY A 1 229 ? -6.552 0.053 27.466 1.00 92.25 229 GLY A CA 1
ATOM 1820 C C . GLY A 1 229 ? -6.976 0.091 26.002 1.00 92.25 229 GLY A C 1
ATOM 1821 O O . GLY A 1 229 ? -7.323 -0.925 25.406 1.00 92.25 229 GLY A O 1
ATOM 1822 N N . LYS A 1 230 ? -6.970 1.294 25.434 1.00 95.12 230 LYS A N 1
ATOM 1823 C CA . LYS A 1 230 ? -7.602 1.582 24.150 1.00 95.12 230 LYS A CA 1
ATOM 1824 C C . LYS A 1 230 ? -6.586 2.082 23.135 1.00 95.12 230 LYS A C 1
ATOM 1826 O O . LYS A 1 230 ? -5.895 3.073 23.379 1.00 95.12 230 LYS A O 1
ATOM 1831 N N . LEU A 1 231 ? -6.535 1.420 21.986 1.00 96.81 231 LEU A N 1
ATOM 1832 C CA . LEU A 1 231 ? -5.851 1.909 20.794 1.00 96.81 231 LEU A CA 1
ATOM 1833 C C . LEU A 1 231 ? -6.870 2.298 19.732 1.00 96.81 231 LEU A C 1
ATOM 1835 O O . LEU A 1 231 ? -8.053 1.972 19.814 1.00 96.81 231 LEU A O 1
ATOM 1839 N N . TRP A 1 232 ? -6.392 3.024 18.735 1.00 97.50 232 TRP A N 1
ATOM 1840 C CA . TRP A 1 232 ? -7.200 3.502 17.632 1.00 97.50 232 TRP A CA 1
ATOM 1841 C C . TRP A 1 232 ? -6.519 3.186 16.320 1.00 97.50 232 TRP A C 1
ATOM 1843 O O . TRP A 1 232 ? -5.303 3.327 16.209 1.00 97.50 232 TRP A O 1
ATOM 1853 N N . VAL A 1 233 ? -7.311 2.802 15.324 1.00 98.00 233 VAL A N 1
ATOM 1854 C CA . VAL A 1 233 ? -6.844 2.586 13.955 1.00 98.00 233 VAL A CA 1
ATOM 1855 C C . VAL A 1 233 ? -7.378 3.706 13.075 1.00 98.00 233 VAL A C 1
ATOM 1857 O O . VAL A 1 233 ? -8.589 3.937 13.043 1.00 98.00 233 VAL A O 1
ATOM 1860 N N . ARG A 1 234 ? -6.485 4.390 12.354 1.00 97.12 234 ARG A N 1
ATOM 1861 C CA . ARG A 1 234 ? -6.859 5.364 11.320 1.00 97.12 234 ARG A CA 1
ATOM 1862 C C . ARG A 1 234 ? -7.090 4.602 10.026 1.00 97.12 234 ARG A C 1
ATOM 1864 O O . ARG A 1 234 ? -6.164 3.995 9.491 1.00 97.12 234 ARG A O 1
ATOM 1871 N N . LEU A 1 235 ? -8.333 4.575 9.561 1.00 97.50 235 LEU A N 1
ATOM 1872 C CA . LEU A 1 235 ? -8.719 3.789 8.391 1.00 97.50 235 LEU A CA 1
ATOM 1873 C C . LEU A 1 235 ? -8.587 4.596 7.104 1.00 97.50 235 LEU A C 1
ATOM 1875 O O . LEU A 1 235 ? -8.029 4.100 6.129 1.00 97.50 235 LEU A O 1
ATOM 1879 N N . ALA A 1 236 ? -9.090 5.830 7.106 1.00 97.12 236 ALA A N 1
ATOM 1880 C CA . ALA A 1 236 ? -9.109 6.690 5.931 1.00 97.12 236 ALA A CA 1
ATOM 1881 C C . ALA A 1 236 ? -9.216 8.172 6.321 1.00 97.12 236 ALA A C 1
ATOM 1883 O O . ALA A 1 236 ? -9.634 8.507 7.431 1.00 97.12 236 ALA A O 1
ATOM 1884 N N . VAL A 1 237 ? -8.843 9.052 5.392 1.00 95.75 237 VAL A N 1
ATOM 1885 C CA . VAL A 1 237 ? -9.048 10.503 5.480 1.00 95.75 237 VAL A CA 1
ATOM 1886 C C . VAL A 1 237 ? -9.633 10.980 4.160 1.00 95.75 237 VAL A C 1
ATOM 1888 O O . VAL A 1 237 ? -9.207 10.526 3.098 1.00 95.75 237 VAL A O 1
ATOM 1891 N N . ALA A 1 238 ? -10.619 11.861 4.250 1.00 95.44 238 ALA A N 1
ATOM 1892 C CA . ALA A 1 238 ? -11.381 12.403 3.134 1.00 95.44 238 ALA A CA 1
ATOM 1893 C C . ALA A 1 238 ? -11.890 13.808 3.516 1.00 95.44 238 ALA A C 1
ATOM 1895 O O . ALA A 1 238 ? -11.731 14.216 4.674 1.00 95.44 238 ALA A O 1
ATOM 1896 N N . ASN A 1 239 ? -12.495 14.559 2.590 1.00 94.75 239 ASN A N 1
ATOM 1897 C CA . ASN A 1 239 ? -13.132 15.822 2.993 1.00 94.75 239 ASN A CA 1
ATOM 1898 C C . ASN A 1 239 ? -14.400 15.529 3.802 1.00 94.75 239 ASN A C 1
ATOM 1900 O O . ASN A 1 239 ? -14.678 16.188 4.802 1.00 94.75 239 ASN A O 1
ATOM 1904 N N . GLU A 1 240 ? -15.123 14.482 3.410 1.00 94.56 240 GLU A N 1
ATOM 1905 C CA . GLU A 1 240 ? -16.327 14.016 4.082 1.00 94.56 240 GLU A CA 1
ATOM 1906 C C . GLU A 1 240 ? -16.483 12.496 3.980 1.00 94.56 240 GLU A C 1
ATOM 1908 O O . GLU A 1 240 ? -15.950 11.850 3.077 1.00 94.56 240 GLU A O 1
ATOM 1913 N N . PHE A 1 241 ? -17.241 11.931 4.921 1.00 95.50 241 PHE A N 1
ATOM 1914 C CA . PHE A 1 241 ? -17.717 10.555 4.857 1.00 95.50 241 PHE A CA 1
ATOM 1915 C C . PHE A 1 241 ? -19.225 10.534 5.075 1.00 95.50 241 PHE A C 1
ATOM 1917 O O . PHE A 1 241 ? -19.721 11.035 6.086 1.00 95.50 241 PHE A O 1
ATOM 1924 N N . LEU A 1 242 ? -19.940 9.888 4.161 1.00 93.12 242 LEU A N 1
ATOM 1925 C CA . LEU A 1 242 ? -21.347 9.561 4.336 1.00 93.12 242 LEU A CA 1
ATOM 1926 C C . LEU A 1 242 ? -21.460 8.206 5.034 1.00 93.12 242 LEU A C 1
ATOM 1928 O O . LEU A 1 242 ? -20.867 7.217 4.594 1.00 93.12 242 LEU A O 1
ATOM 1932 N N . ALA A 1 243 ? -22.226 8.166 6.122 1.00 89.94 243 ALA A N 1
ATOM 1933 C CA . ALA A 1 243 ? -22.593 6.924 6.787 1.00 89.94 243 ALA A CA 1
ATOM 1934 C C . ALA A 1 243 ? -23.852 6.342 6.132 1.00 89.94 243 ALA A C 1
ATOM 1936 O O . ALA A 1 243 ? -24.851 7.042 5.965 1.00 89.94 243 ALA A O 1
ATOM 1937 N N . SER A 1 244 ? -23.812 5.058 5.789 1.00 81.44 244 SER A N 1
ATOM 1938 C CA . SER A 1 244 ? -24.986 4.270 5.408 1.00 81.44 244 SER A CA 1
ATOM 1939 C C . SER A 1 244 ? -25.292 3.226 6.493 1.00 81.44 244 SER A C 1
ATOM 1941 O O . SER A 1 244 ? -24.608 3.148 7.519 1.00 81.44 244 SER A O 1
ATOM 1943 N N . GLU A 1 245 ? -26.343 2.431 6.305 1.00 79.00 245 GLU A N 1
ATOM 1944 C CA . GLU A 1 245 ? -26.718 1.379 7.248 1.00 79.00 245 GLU A CA 1
ATOM 1945 C C . GLU A 1 245 ? -25.565 0.368 7.442 1.00 79.00 245 GLU A C 1
ATOM 1947 O O . GLU A 1 245 ? -24.760 0.136 6.542 1.00 79.00 245 GLU A O 1
ATOM 1952 N N . HIS A 1 246 ? -25.487 -0.263 8.619 1.00 78.00 246 HIS A N 1
ATOM 1953 C CA . HIS A 1 246 ? -24.528 -1.340 8.933 1.00 78.00 246 HIS A CA 1
ATOM 1954 C C . HIS A 1 246 ? -23.033 -0.949 8.956 1.00 78.00 246 HIS A C 1
ATOM 1956 O O . HIS A 1 246 ? -22.163 -1.811 8.822 1.00 78.00 246 HIS A O 1
ATOM 1962 N N . GLY A 1 247 ? -22.706 0.330 9.180 1.00 90.06 247 GLY A N 1
ATOM 1963 C CA . GLY A 1 247 ? -21.312 0.774 9.326 1.00 90.06 247 GLY A CA 1
ATOM 1964 C C . GLY A 1 247 ? -20.539 0.822 8.013 1.00 90.06 247 GLY A C 1
ATOM 1965 O O . GLY A 1 247 ? -19.328 0.584 7.985 1.00 90.06 247 GLY A O 1
ATOM 1966 N N . VAL A 1 248 ? -21.259 1.094 6.928 1.00 95.75 248 VAL A N 1
ATOM 1967 C CA . VAL A 1 248 ? -20.691 1.403 5.621 1.00 95.75 248 VAL A CA 1
ATOM 1968 C C . VAL A 1 248 ? -20.383 2.900 5.566 1.00 95.75 248 VAL A C 1
ATOM 1970 O O . VAL A 1 248 ? -21.249 3.729 5.846 1.00 95.75 248 VAL A O 1
ATOM 1973 N N . TRP A 1 249 ? -19.153 3.235 5.192 1.00 96.81 249 TRP A N 1
ATOM 1974 C CA . TRP A 1 249 ? -18.631 4.595 5.105 1.00 96.81 249 TRP A CA 1
ATOM 1975 C C . TRP A 1 249 ? -18.186 4.875 3.678 1.00 96.81 249 TRP A C 1
ATOM 1977 O O . TRP A 1 249 ? -17.338 4.156 3.154 1.00 96.81 249 TRP A O 1
ATOM 1987 N N . ILE A 1 250 ? -18.742 5.913 3.060 1.00 96.12 250 ILE A N 1
ATOM 1988 C CA . ILE A 1 250 ? -18.435 6.300 1.679 1.00 96.12 250 ILE A CA 1
ATOM 1989 C C . ILE A 1 250 ? -17.736 7.654 1.715 1.00 96.12 250 ILE A C 1
ATOM 1991 O O . ILE A 1 250 ? -18.341 8.646 2.122 1.00 96.12 250 ILE A O 1
ATOM 1995 N N . GLY A 1 251 ? -16.460 7.682 1.333 1.00 95.38 251 GLY A N 1
ATOM 1996 C CA . GLY A 1 251 ? -15.686 8.913 1.208 1.00 95.38 251 GLY A CA 1
ATOM 1997 C C . GLY A 1 251 ? -15.883 9.584 -0.151 1.00 95.38 251 GLY A C 1
ATOM 1998 O O . GLY A 1 251 ? -16.093 8.916 -1.167 1.00 95.38 251 GLY A O 1
ATOM 1999 N N . ASP A 1 252 ? -15.733 10.906 -0.197 1.00 93.25 252 ASP A N 1
ATOM 2000 C CA . ASP A 1 252 ? -15.734 11.684 -1.448 1.00 93.25 252 ASP A CA 1
ATOM 2001 C C . ASP A 1 252 ? -14.547 11.347 -2.378 1.00 93.25 252 ASP A C 1
ATOM 2003 O O . ASP A 1 252 ? -14.559 11.635 -3.574 1.00 93.25 252 ASP A O 1
ATOM 2007 N N . ASN A 1 253 ? -13.549 10.638 -1.850 1.00 90.94 253 ASN A N 1
ATOM 2008 C CA . ASN A 1 253 ? -12.424 10.057 -2.578 1.00 90.94 253 ASN A CA 1
ATOM 2009 C C . ASN A 1 253 ? -12.737 8.708 -3.264 1.00 90.94 253 ASN A C 1
ATOM 2011 O O . ASN A 1 253 ? -11.806 8.044 -3.714 1.00 90.94 253 ASN A O 1
ATOM 2015 N N . LYS A 1 254 ? -14.015 8.304 -3.351 1.00 92.38 254 LYS A N 1
ATOM 2016 C CA . LYS A 1 254 ? -14.512 7.019 -3.898 1.00 92.38 254 LYS A CA 1
ATOM 2017 C C . LYS A 1 254 ? -14.198 5.776 -3.060 1.00 92.38 254 LYS A C 1
ATOM 2019 O O . LYS A 1 254 ? -14.650 4.687 -3.408 1.00 92.38 254 LYS A O 1
ATOM 2024 N N . LEU A 1 255 ? -13.477 5.908 -1.946 1.00 96.38 255 LEU A N 1
ATOM 2025 C CA . LEU A 1 255 ? -13.218 4.783 -1.056 1.00 96.38 255 LEU A CA 1
ATOM 2026 C C . LEU A 1 255 ? -14.473 4.465 -0.239 1.00 96.38 255 LEU A C 1
ATOM 2028 O O . LEU A 1 255 ? -14.980 5.302 0.508 1.00 96.38 255 LEU A O 1
ATOM 2032 N N . THR A 1 256 ? -14.933 3.223 -0.340 1.00 96.69 256 THR A N 1
ATOM 2033 C CA . THR A 1 256 ? -15.981 2.667 0.514 1.00 96.69 256 THR A CA 1
ATOM 2034 C C . THR A 1 256 ? -15.361 1.709 1.523 1.00 96.69 256 THR A C 1
ATOM 2036 O O . THR A 1 256 ? -14.582 0.825 1.159 1.00 96.69 256 THR A O 1
ATOM 2039 N N . LEU A 1 257 ? -15.709 1.871 2.801 1.00 97.00 257 LEU A N 1
ATOM 2040 C CA . LEU A 1 257 ? -15.276 0.991 3.881 1.00 97.00 257 LEU A CA 1
ATOM 2041 C C . LEU A 1 257 ? -16.472 0.363 4.590 1.00 97.00 257 LEU A C 1
ATOM 2043 O O . LEU A 1 257 ? -17.430 1.054 4.915 1.00 97.00 257 LEU A O 1
ATOM 2047 N N . ILE A 1 258 ? -16.383 -0.925 4.912 1.00 96.62 258 ILE A N 1
ATOM 2048 C CA . ILE A 1 258 ? -17.299 -1.573 5.861 1.00 96.62 258 ILE A CA 1
ATOM 2049 C C . ILE A 1 258 ? -16.545 -1.741 7.177 1.00 96.62 258 ILE A C 1
ATOM 2051 O O . ILE A 1 258 ? -15.657 -2.590 7.278 1.00 96.62 258 ILE A O 1
ATOM 2055 N N . ALA A 1 259 ? -16.878 -0.899 8.156 1.00 96.44 259 ALA A N 1
ATOM 2056 C CA . ALA A 1 259 ? -16.252 -0.838 9.473 1.00 96.44 259 ALA A CA 1
ATOM 2057 C C . ALA A 1 259 ? -17.309 -0.476 10.543 1.00 96.44 259 ALA A C 1
ATOM 2059 O O . ALA A 1 259 ? -17.483 0.702 10.869 1.00 96.44 259 ALA A O 1
ATOM 2060 N N . PRO A 1 260 ? -18.016 -1.475 11.112 1.00 94.56 260 PRO A N 1
ATOM 2061 C CA . PRO A 1 260 ? -19.155 -1.259 12.016 1.00 94.56 260 PRO A CA 1
ATOM 2062 C C . PRO A 1 260 ? -18.862 -0.442 13.274 1.00 94.56 260 PRO A C 1
ATOM 2064 O O . PRO A 1 260 ? -19.743 0.238 13.789 1.00 94.56 260 PRO A O 1
ATOM 2067 N N . THR A 1 261 ? -17.631 -0.506 13.774 1.00 94.94 261 THR A N 1
ATOM 2068 C CA . THR A 1 261 ? -17.198 0.191 14.993 1.00 94.94 261 THR A CA 1
ATOM 2069 C C . THR A 1 261 ? -16.541 1.542 14.715 1.00 94.94 261 THR A C 1
ATOM 2071 O O . THR A 1 261 ? -16.158 2.238 15.658 1.00 94.94 261 THR A O 1
ATOM 2074 N N . ALA A 1 262 ? -16.367 1.909 13.443 1.00 96.44 262 ALA A N 1
ATOM 2075 C CA . ALA A 1 262 ? -15.728 3.162 13.074 1.00 96.44 262 ALA A CA 1
ATOM 2076 C C . ALA A 1 262 ? -16.656 4.361 13.295 1.00 96.44 262 ALA A C 1
ATOM 2078 O O . ALA A 1 262 ? -17.875 4.230 13.369 1.00 96.44 262 ALA A O 1
ATOM 2079 N N . HIS A 1 263 ? -16.059 5.539 13.401 1.00 94.38 263 HIS A N 1
ATOM 2080 C CA . HIS A 1 263 ? -16.752 6.818 13.389 1.00 94.38 263 HIS A CA 1
ATOM 2081 C C . HIS A 1 263 ? -15.844 7.900 12.820 1.00 94.38 263 HIS A C 1
ATOM 2083 O O . HIS A 1 263 ? -14.621 7.751 12.734 1.00 94.38 263 HIS A O 1
ATOM 2089 N N . VAL A 1 264 ? -16.472 8.999 12.425 1.00 95.00 264 VAL A N 1
ATOM 2090 C CA . VAL A 1 264 ? -15.789 10.156 11.862 1.00 95.00 264 VAL A CA 1
ATOM 2091 C C . VAL A 1 264 ? -15.423 11.119 12.979 1.00 95.00 264 VAL A C 1
ATOM 2093 O O . VAL A 1 264 ? -16.252 11.443 13.829 1.00 95.00 264 VAL A O 1
ATOM 2096 N N . ARG A 1 265 ? -14.189 11.617 12.939 1.00 93.88 265 ARG A N 1
ATOM 2097 C CA . ARG A 1 265 ? -13.777 12.814 13.673 1.00 93.88 265 ARG A CA 1
ATOM 2098 C C . ARG A 1 265 ? -13.326 13.885 12.690 1.00 93.88 265 ARG A C 1
ATOM 2100 O O . ARG A 1 265 ? -12.740 13.565 11.658 1.00 93.88 265 ARG A O 1
ATOM 2107 N N . THR A 1 266 ? -13.559 15.148 13.020 1.00 92.25 266 THR A N 1
ATOM 2108 C CA . THR A 1 266 ? -13.163 16.275 12.169 1.00 92.25 266 THR A CA 1
ATOM 2109 C C . THR A 1 266 ? -11.984 17.004 12.791 1.00 92.25 266 THR A C 1
ATOM 2111 O O . THR A 1 266 ? -12.043 17.417 13.948 1.00 92.25 266 THR A O 1
ATOM 2114 N N . LEU A 1 267 ? -10.914 17.189 12.020 1.00 88.12 267 LEU A N 1
ATOM 2115 C CA . LEU A 1 267 ? -9.742 17.937 12.458 1.00 88.12 267 LEU A CA 1
ATOM 2116 C C . LEU A 1 267 ? -9.178 18.759 11.299 1.00 88.12 267 LEU A C 1
ATOM 2118 O O . LEU A 1 267 ? -8.876 18.223 10.237 1.00 88.12 267 LEU A O 1
ATOM 2122 N N . GLY A 1 268 ? -9.022 20.070 11.505 1.00 81.62 268 GLY A N 1
ATOM 2123 C CA . GLY A 1 268 ? -8.401 20.953 10.511 1.00 81.62 268 GLY A CA 1
ATOM 2124 C C . GLY A 1 268 ? -9.131 21.003 9.163 1.00 81.62 268 GLY A C 1
ATOM 2125 O O . GLY A 1 268 ? -8.483 21.198 8.143 1.00 81.62 268 GLY A O 1
ATOM 2126 N N . GLY A 1 269 ? -10.452 20.796 9.153 1.00 82.69 269 GLY A N 1
ATOM 2127 C CA . GLY A 1 269 ? -11.276 20.797 7.938 1.00 82.69 269 GLY A CA 1
ATOM 2128 C C . GLY A 1 269 ? -11.381 19.449 7.218 1.00 82.69 269 GLY A C 1
ATOM 2129 O O . GLY A 1 269 ? -12.209 19.334 6.326 1.00 82.69 269 GLY A O 1
ATOM 2130 N N . ASN A 1 270 ? -10.623 18.429 7.636 1.00 89.69 270 ASN A N 1
ATOM 2131 C CA . ASN A 1 270 ? -10.708 17.080 7.074 1.00 89.69 270 ASN A CA 1
ATOM 2132 C C . ASN A 1 270 ? -11.487 16.136 7.996 1.00 89.69 270 ASN A C 1
ATOM 2134 O O . ASN A 1 270 ? -11.441 16.264 9.226 1.00 89.69 270 ASN A O 1
ATOM 2138 N N . ALA A 1 271 ? -12.151 15.152 7.394 1.00 94.94 271 ALA A N 1
ATOM 2139 C CA . ALA A 1 271 ? -12.787 14.044 8.085 1.00 94.94 271 ALA A CA 1
ATOM 2140 C C . ALA A 1 271 ? -11.817 12.856 8.174 1.00 94.94 271 ALA A C 1
ATOM 2142 O O . ALA A 1 271 ? -11.264 12.400 7.173 1.00 94.94 271 ALA A O 1
ATOM 2143 N N . GLU A 1 272 ? -11.614 12.328 9.379 1.00 96.19 272 GLU A N 1
ATOM 2144 C CA . GLU A 1 272 ? -10.854 11.101 9.603 1.00 96.19 272 GLU A CA 1
ATOM 2145 C C . GLU A 1 272 ? -11.792 9.986 10.052 1.00 96.19 272 GLU A C 1
ATOM 2147 O O . GLU A 1 272 ? -12.493 10.127 11.056 1.00 96.19 272 GLU A O 1
ATOM 2152 N N . LEU A 1 273 ? -11.764 8.861 9.342 1.00 97.12 273 LEU A N 1
ATOM 2153 C CA . LEU A 1 273 ? -12.465 7.655 9.751 1.00 97.12 273 LEU A CA 1
ATOM 2154 C C . LEU A 1 273 ? -11.553 6.836 10.664 1.00 97.12 273 LEU A C 1
ATOM 2156 O O . LEU A 1 273 ? -10.511 6.324 10.238 1.00 97.12 273 LEU A O 1
ATOM 2160 N N . VAL A 1 274 ? -11.947 6.716 11.928 1.00 97.19 274 VAL A N 1
ATOM 2161 C CA . VAL A 1 274 ? -11.178 6.030 12.969 1.00 97.19 274 VAL A CA 1
ATOM 2162 C C . VAL A 1 274 ? -12.024 4.954 13.631 1.00 97.19 274 VAL A C 1
ATOM 2164 O O . VAL A 1 274 ? -13.236 5.098 13.763 1.00 97.19 274 VAL A O 1
ATOM 2167 N N . THR A 1 275 ? -11.397 3.864 14.069 1.00 97.56 275 THR A N 1
ATOM 2168 C CA . THR A 1 275 ? -12.078 2.815 14.840 1.00 97.56 275 THR A CA 1
ATOM 2169 C C . THR A 1 275 ? -11.317 2.502 16.125 1.00 97.56 275 THR A C 1
ATOM 2171 O O . THR A 1 275 ? -10.088 2.371 16.090 1.00 97.56 275 THR A O 1
ATOM 2174 N N . PRO A 1 276 ? -12.014 2.379 17.266 1.00 97.25 276 PRO A N 1
ATOM 2175 C CA . PRO A 1 276 ? -11.399 1.974 18.515 1.00 97.25 276 PRO A CA 1
ATOM 2176 C C . PRO A 1 276 ? -11.082 0.476 18.514 1.00 97.25 276 PRO A C 1
ATOM 2178 O O . PRO A 1 276 ? -11.780 -0.326 17.894 1.00 97.25 276 PRO A O 1
ATOM 2181 N N . VAL A 1 277 ? -10.050 0.107 19.265 1.00 97.25 277 VAL A N 1
ATOM 2182 C CA . VAL A 1 277 ? -9.672 -1.270 19.578 1.00 97.25 277 VAL A CA 1
ATOM 2183 C C . VAL A 1 277 ? -9.422 -1.346 21.079 1.00 97.25 277 VAL A C 1
ATOM 2185 O O . VAL A 1 277 ? -8.451 -0.783 21.588 1.00 97.25 277 VAL A O 1
ATOM 2188 N N . GLU A 1 278 ? -10.310 -2.037 21.788 1.00 96.12 278 GLU A N 1
ATOM 2189 C CA . GLU A 1 278 ? -10.146 -2.305 23.217 1.00 96.12 278 GLU A CA 1
ATOM 2190 C C . GLU A 1 278 ? -9.210 -3.511 23.389 1.00 96.12 278 GLU A C 1
ATOM 2192 O O . GLU A 1 278 ? -9.496 -4.627 22.933 1.00 96.12 278 GLU A O 1
ATOM 2197 N N . LEU A 1 279 ? -8.052 -3.271 24.002 1.00 95.38 279 LEU A N 1
ATOM 2198 C CA . LEU A 1 279 ? -7.048 -4.294 24.256 1.00 95.38 279 LEU A CA 1
ATOM 2199 C C . LEU A 1 279 ? -7.469 -5.172 25.428 1.00 95.38 279 LEU A C 1
ATOM 2201 O O . LEU A 1 279 ? -8.042 -4.707 26.415 1.00 95.38 279 LEU A O 1
ATOM 2205 N N . LYS A 1 280 ? -7.139 -6.457 25.323 1.00 88.81 280 LYS A N 1
ATOM 2206 C CA . LYS A 1 280 ? -7.396 -7.445 26.365 1.00 88.81 280 LYS A CA 1
ATOM 2207 C C . LYS A 1 280 ? -6.073 -7.872 26.986 1.00 88.81 280 LYS A C 1
ATOM 2209 O O . LYS 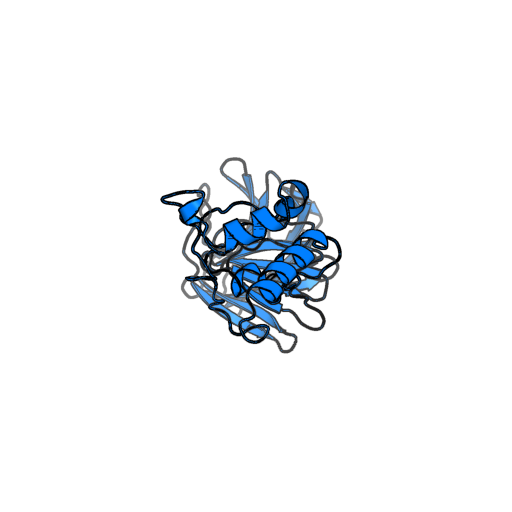A 1 280 ? -5.140 -8.219 26.266 1.00 88.81 280 LYS A O 1
ATOM 2214 N N . ALA A 1 281 ? -6.038 -7.926 28.319 1.00 82.19 281 ALA A N 1
ATOM 2215 C CA . ALA A 1 281 ? -4.884 -8.430 29.063 1.00 82.19 281 ALA A CA 1
ATOM 2216 C C . ALA A 1 281 ? -4.549 -9.887 28.687 1.00 82.19 281 ALA A C 1
ATOM 2218 O O . ALA A 1 281 ? -3.381 -10.273 28.659 1.00 82.19 281 ALA A O 1
ATOM 2219 N N . THR A 1 282 ? -5.573 -10.688 28.368 1.00 82.81 282 THR A N 1
ATOM 2220 C CA . THR A 1 282 ? -5.444 -12.065 27.883 1.00 82.81 282 THR A CA 1
ATOM 2221 C C . THR A 1 282 ? -6.260 -12.282 26.606 1.00 82.81 282 THR A C 1
ATOM 2223 O O . THR A 1 282 ? -7.392 -11.813 26.471 1.00 82.81 282 THR A O 1
ATOM 2226 N N . GLY A 1 283 ? -5.681 -13.027 25.662 1.00 86.38 283 GLY A N 1
ATOM 2227 C CA . GLY A 1 283 ? -6.271 -13.274 24.347 1.00 86.38 283 GLY A CA 1
ATOM 2228 C C . GLY A 1 283 ? -6.067 -12.123 23.363 1.00 86.38 283 GLY A C 1
ATOM 2229 O O . GLY A 1 283 ? -5.337 -11.170 23.633 1.00 86.38 283 GLY A O 1
ATOM 2230 N N . ASN A 1 284 ? -6.720 -12.243 22.206 1.00 93.25 284 ASN A N 1
ATOM 2231 C CA . ASN A 1 284 ? -6.507 -11.345 21.078 1.00 93.25 284 ASN A CA 1
ATOM 2232 C C . ASN A 1 284 ? -7.781 -10.544 20.775 1.00 93.25 284 ASN A C 1
ATOM 2234 O O . ASN A 1 284 ? -8.905 -11.050 20.895 1.00 93.25 284 ASN A O 1
ATOM 2238 N N . THR A 1 285 ? -7.601 -9.291 20.367 1.00 96.56 285 THR A N 1
ATOM 2239 C CA . THR A 1 285 ? -8.666 -8.469 19.782 1.00 96.56 285 THR A CA 1
ATOM 2240 C C . THR A 1 285 ? -8.463 -8.430 18.273 1.00 96.56 285 THR A C 1
ATOM 2242 O O . THR A 1 285 ? -7.353 -8.193 17.801 1.00 96.56 285 THR A O 1
ATOM 2245 N N . VAL A 1 286 ? -9.529 -8.681 17.515 1.00 97.38 286 VAL A N 1
ATOM 2246 C CA . VAL A 1 286 ? -9.501 -8.710 16.049 1.00 97.38 286 VAL A CA 1
ATOM 2247 C C . VAL A 1 286 ? -10.343 -7.559 15.516 1.00 97.38 286 VAL A C 1
ATOM 2249 O O . VAL A 1 286 ? -11.456 -7.337 15.988 1.00 97.38 286 VAL A O 1
ATOM 2252 N N . LEU A 1 287 ? -9.802 -6.842 14.535 1.00 98.06 287 LEU A N 1
ATOM 2253 C CA . LEU A 1 287 ? -10.502 -5.822 13.764 1.00 98.06 287 LEU A CA 1
ATOM 2254 C C . LEU A 1 287 ? -10.506 -6.238 12.295 1.00 98.06 287 LEU A C 1
ATOM 2256 O O . LEU A 1 287 ? -9.459 -6.570 11.737 1.00 98.06 287 LEU A O 1
ATOM 2260 N N . GLU A 1 288 ? -11.672 -6.175 11.663 1.00 97.88 288 GLU A N 1
ATOM 2261 C CA . GLU A 1 288 ? -11.853 -6.523 10.256 1.00 97.88 288 GLU A CA 1
ATOM 2262 C C . GLU A 1 288 ? -12.528 -5.372 9.521 1.00 97.88 288 GLU A C 1
ATOM 2264 O O . GLU A 1 288 ? -13.512 -4.809 9.999 1.00 97.88 288 GLU A O 1
ATOM 2269 N N . VAL A 1 289 ? -11.980 -5.017 8.361 1.00 97.56 289 VAL A N 1
ATOM 2270 C CA . VAL A 1 289 ? -12.471 -3.918 7.527 1.00 97.56 289 VAL A CA 1
ATOM 2271 C C . VAL A 1 289 ? -12.457 -4.363 6.071 1.00 97.56 289 VAL A C 1
ATOM 2273 O O . VAL A 1 289 ? -11.443 -4.863 5.582 1.00 97.56 289 VAL A O 1
ATOM 2276 N N . LYS A 1 290 ? -13.570 -4.176 5.356 1.00 97.38 290 LYS A N 1
ATOM 2277 C CA . LYS A 1 290 ? -13.594 -4.299 3.888 1.00 97.38 290 LYS A CA 1
ATOM 2278 C C . LYS A 1 290 ? -13.337 -2.925 3.274 1.00 97.38 290 LYS A C 1
ATOM 2280 O O . LYS A 1 290 ? -13.922 -1.953 3.737 1.00 97.38 290 LYS A O 1
ATOM 2285 N N . LEU A 1 291 ? -12.491 -2.865 2.252 1.00 97.69 291 LEU A N 1
ATOM 2286 C CA . LEU A 1 291 ? -12.185 -1.682 1.453 1.00 97.69 291 LEU A CA 1
ATOM 2287 C C . LEU A 1 291 ? -12.528 -1.976 -0.011 1.00 97.69 291 LEU A C 1
ATOM 2289 O O . LEU A 1 291 ? -12.073 -2.986 -0.545 1.00 97.69 291 LEU A O 1
ATOM 2293 N N . SER A 1 292 ? -13.284 -1.100 -0.664 1.00 96.31 292 SER A N 1
ATOM 2294 C CA . SER A 1 292 ? -13.612 -1.172 -2.097 1.00 96.31 292 SER A CA 1
ATOM 2295 C C . SER A 1 292 ? -13.604 0.229 -2.709 1.00 96.31 292 SER A C 1
ATOM 2297 O O . SER A 1 292 ? -13.902 1.200 -2.013 1.00 96.31 292 SER A O 1
ATOM 2299 N N . TRP A 1 293 ? -13.227 0.344 -3.983 1.00 95.12 293 TRP A N 1
ATOM 2300 C CA . TRP A 1 293 ? -13.076 1.626 -4.682 1.00 95.12 293 TRP A CA 1
ATOM 2301 C C . TRP A 1 293 ? -13.131 1.492 -6.205 1.00 95.12 293 TRP A C 1
ATOM 2303 O O . TRP A 1 293 ? -12.805 0.391 -6.706 1.00 95.12 293 TRP A O 1
#

pLDDT: mean 88.9, std 11.8, range [43.72, 98.75]